Protein AF-A0A3D2H2E5-F1 (afdb_monomer_lite)

Foldseek 3Di:
DFDEDDDQDLVLQQAFQVVNPPHRGAAFEEEFFDDPVVLVSVVVLVVLLVPQHFEAWEDDDFDDPVLLVVLCVQLNPDDDLALVSQLVSCVRLQVLADSVLSSLLSVLLSVVLVVVVVVVDDPVVSVSLVSRLSSCCRPGNSSQRNQQPPSRHREYEYEYQADDLSNLSNVLSSRSRRYYYYYYHLNDDVRVCVNVVPCPRHYHHDDDGHGHDPPDIVVVSVVVVVVVVVVVCDPPDDPDPDDDDDDDDDDDDDD

Secondary structure (DSSP, 8-state):
-PPEE--SSGGGGGS-GGGSTTS--EEEEEE-EE-HHHHHHHHHHHHHHHHHSEEEES--PPPPHHHHHHHHHHH-S----SHHHHHHHHHHH-TTS-HHHHHHHHHHHHHHHHHHHHTT--HHHHHHHHHHHHHHHHHHHGGGGGGTT-SS--EEEEE-SS--HHHHHHHHHHHHTT-EEEEE-TT-THHHHTT-TT--S-EE---S-EEPPTT--HHHHHHHHHHHHHHT-PPPPPPPPPP--PPPPPPPP--

pLDDT: mean 89.99, std 13.26, range [44.25, 98.56]

Radius of gyration: 26.05 Å; chains: 1; bounding box: 47×64×105 Å

Structure (mmCIF, N/CA/C/O backbone):
data_AF-A0A3D2H2E5-F1
#
_entry.id   AF-A0A3D2H2E5-F1
#
loop_
_atom_site.group_PDB
_atom_site.id
_atom_site.type_symbol
_atom_site.label_atom_id
_atom_site.label_alt_id
_atom_site.label_comp_id
_atom_site.label_asym_id
_atom_site.label_entity_id
_atom_site.label_seq_id
_atom_site.pdbx_PDB_ins_code
_atom_site.Cartn_x
_atom_site.Cartn_y
_atom_site.Cartn_z
_atom_site.occupancy
_atom_site.B_iso_or_equiv
_atom_site.auth_seq_id
_atom_site.auth_comp_id
_atom_site.auth_asym_id
_atom_site.auth_atom_id
_atom_site.pdbx_PDB_model_num
ATOM 1 N N . MET A 1 1 ? -5.460 -8.601 -11.854 1.00 78.75 1 MET A N 1
ATOM 2 C CA . MET A 1 1 ? -5.304 -7.519 -10.854 1.00 78.75 1 MET A CA 1
ATOM 3 C C . MET A 1 1 ? -6.611 -7.365 -10.088 1.00 78.75 1 MET A C 1
ATOM 5 O O . MET A 1 1 ? -7.662 -7.568 -10.684 1.00 78.75 1 MET A O 1
ATOM 9 N N . ALA A 1 2 ? -6.552 -7.067 -8.792 1.00 82.00 2 ALA A N 1
ATOM 10 C CA . ALA A 1 2 ? -7.723 -6.872 -7.942 1.00 82.00 2 ALA A CA 1
ATOM 11 C C . ALA A 1 2 ? -8.378 -5.506 -8.194 1.00 82.00 2 ALA A C 1
ATOM 13 O O . ALA A 1 2 ? -7.686 -4.512 -8.421 1.00 82.00 2 ALA A O 1
ATOM 14 N N . ASN A 1 3 ? -9.710 -5.460 -8.126 1.00 89.19 3 ASN A N 1
ATOM 15 C CA . ASN A 1 3 ? -10.454 -4.208 -8.180 1.00 89.19 3 ASN A CA 1
ATOM 16 C C . ASN A 1 3 ? -10.448 -3.525 -6.805 1.00 89.19 3 ASN A C 1
ATOM 18 O O . ASN A 1 3 ? -10.620 -4.191 -5.782 1.00 89.19 3 ASN A O 1
ATOM 22 N N . ARG A 1 4 ? -10.301 -2.198 -6.778 1.00 92.62 4 ARG A N 1
ATOM 23 C CA . ARG A 1 4 ? -10.499 -1.414 -5.555 1.00 92.62 4 ARG A CA 1
ATOM 24 C C . ARG A 1 4 ? -11.990 -1.181 -5.347 1.00 92.62 4 ARG A C 1
ATOM 26 O O . ARG A 1 4 ? -12.690 -0.778 -6.272 1.00 92.62 4 ARG A O 1
ATOM 33 N N . ILE A 1 5 ? -12.448 -1.373 -4.119 1.00 94.25 5 ILE A N 1
ATOM 34 C CA . ILE A 1 5 ? -13.813 -1.058 -3.695 1.00 94.25 5 ILE A CA 1
ATOM 35 C C . ILE A 1 5 ? -13.792 -0.053 -2.542 1.00 94.25 5 ILE A C 1
ATOM 37 O O . ILE A 1 5 ? -12.767 0.134 -1.881 1.00 94.25 5 ILE A O 1
ATOM 41 N N . ASN A 1 6 ? -14.927 0.604 -2.318 1.00 93.88 6 ASN A N 1
ATOM 42 C CA . ASN A 1 6 ? -15.084 1.563 -1.233 1.00 93.88 6 ASN A CA 1
ATOM 43 C C . ASN A 1 6 ? -15.666 0.881 0.006 1.00 93.88 6 ASN A C 1
ATOM 45 O O . ASN A 1 6 ? -16.594 0.080 -0.101 1.00 93.88 6 ASN A O 1
ATOM 49 N N . ALA A 1 7 ? -15.135 1.226 1.174 1.00 93.94 7 ALA A N 1
ATOM 50 C CA . ALA A 1 7 ? -15.697 0.849 2.460 1.00 93.94 7 ALA A CA 1
ATOM 51 C C . ALA A 1 7 ? -16.822 1.818 2.843 1.00 93.94 7 ALA A C 1
ATOM 53 O O . ALA A 1 7 ? -16.708 3.031 2.640 1.00 93.94 7 ALA A O 1
ATOM 54 N N . SER A 1 8 ? -17.894 1.285 3.421 1.00 92.06 8 SER A N 1
ATOM 55 C CA . SER A 1 8 ? -18.986 2.079 3.993 1.00 92.06 8 SER A CA 1
ATOM 56 C C . SER A 1 8 ? -18.724 2.402 5.463 1.00 92.06 8 SER A C 1
ATOM 58 O O . SER A 1 8 ? -19.141 3.447 5.952 1.00 92.06 8 SER A O 1
ATOM 60 N N . ASN A 1 9 ? -18.038 1.508 6.176 1.00 93.62 9 ASN A N 1
ATOM 61 C CA . ASN A 1 9 ? -17.718 1.651 7.595 1.00 93.62 9 ASN A CA 1
ATOM 62 C C . ASN A 1 9 ? -16.407 0.918 7.956 1.00 93.62 9 ASN A C 1
ATOM 64 O O . ASN A 1 9 ? -15.817 0.214 7.138 1.00 93.62 9 ASN A O 1
ATOM 68 N N . LEU A 1 10 ? -15.944 1.071 9.202 1.00 95.56 10 LEU A N 1
ATOM 69 C CA . LEU A 1 10 ? -14.693 0.464 9.677 1.00 95.56 10 LEU A CA 1
ATOM 70 C C . LEU A 1 10 ? -14.724 -1.070 9.671 1.00 95.56 10 LEU A C 1
ATOM 72 O O . LEU A 1 10 ? -13.710 -1.710 9.397 1.00 95.56 10 LEU A O 1
ATOM 76 N N . SER A 1 11 ? -15.873 -1.678 9.973 1.00 93.69 11 SER A N 1
ATOM 77 C CA . SER A 1 11 ? -15.980 -3.136 10.070 1.00 93.69 11 SER A CA 1
ATOM 78 C C . SER A 1 11 ? -15.788 -3.833 8.720 1.00 93.69 11 SER A C 1
ATOM 80 O O . SER A 1 11 ? -15.231 -4.933 8.687 1.00 93.69 11 SER A O 1
ATOM 82 N N . ASP A 1 12 ? -16.115 -3.151 7.615 1.00 94.12 12 ASP A N 1
ATOM 83 C CA . ASP A 1 12 ? -15.908 -3.645 6.250 1.00 94.12 12 ASP A CA 1
ATOM 84 C C . ASP A 1 12 ? -14.436 -4.000 5.989 1.00 94.12 12 ASP A C 1
ATOM 86 O O . ASP A 1 12 ? -14.137 -5.014 5.358 1.00 94.12 12 ASP A O 1
ATOM 90 N N . LEU A 1 13 ? -13.502 -3.217 6.544 1.00 95.31 13 LEU A N 1
ATOM 91 C CA . LEU A 1 13 ? -12.050 -3.370 6.363 1.00 95.31 13 LEU A CA 1
ATOM 92 C C . LEU A 1 13 ? -11.483 -4.659 6.987 1.00 95.31 13 LEU A C 1
ATOM 94 O O . LEU A 1 13 ? -10.328 -5.031 6.755 1.00 95.31 13 LEU A O 1
ATOM 98 N N . LEU A 1 14 ? -12.279 -5.355 7.801 1.00 95.12 14 LEU A N 1
ATOM 99 C CA . LEU A 1 14 ? -11.916 -6.633 8.414 1.00 95.12 14 LEU A CA 1
ATOM 100 C C . LEU A 1 14 ? -12.565 -7.831 7.712 1.00 95.12 14 LEU A C 1
ATOM 102 O O . LEU A 1 14 ? -12.185 -8.966 8.003 1.00 95.12 14 LEU A O 1
ATOM 106 N N . LEU A 1 15 ? -13.487 -7.607 6.773 1.00 94.25 15 LEU A N 1
ATOM 107 C CA . LEU A 1 15 ? -14.192 -8.681 6.079 1.00 94.25 15 LEU A CA 1
ATOM 108 C C . LEU A 1 15 ? -13.269 -9.426 5.100 1.00 94.25 15 LEU A C 1
ATOM 110 O O . LEU A 1 15 ? -12.497 -8.786 4.383 1.00 94.25 15 LEU A O 1
ATOM 114 N N . PRO A 1 16 ? -13.359 -10.761 4.996 1.00 93.44 16 PRO A N 1
ATOM 115 C CA . PRO A 1 16 ? -12.801 -11.512 3.870 1.00 93.44 16 PRO A CA 1
ATOM 116 C C . PRO A 1 16 ? -13.425 -11.077 2.535 1.00 93.44 16 PRO A C 1
ATOM 118 O O . PRO A 1 16 ? -14.570 -10.629 2.514 1.00 93.44 16 PRO A O 1
ATOM 121 N N . MET A 1 17 ? -12.709 -11.237 1.420 1.00 91.44 17 MET A N 1
ATOM 122 C CA . MET A 1 17 ? -13.128 -10.835 0.072 1.00 91.44 17 MET A CA 1
ATOM 123 C C . MET A 1 17 ? -14.514 -11.358 -0.301 1.00 91.44 17 MET A C 1
ATOM 125 O O . MET A 1 17 ? -15.339 -10.582 -0.778 1.00 91.44 17 MET A O 1
ATOM 129 N N . ARG A 1 18 ? -14.817 -12.630 -0.020 1.00 90.12 18 ARG A N 1
ATOM 130 C CA . ARG A 1 18 ? -16.132 -13.235 -0.303 1.00 90.12 18 ARG A CA 1
ATOM 131 C C . ARG A 1 18 ? -17.310 -12.618 0.457 1.00 90.12 18 ARG A C 1
ATOM 133 O O . ARG A 1 18 ? -18.452 -12.891 0.114 1.00 90.12 18 ARG A O 1
ATOM 140 N N . GLN A 1 19 ? -17.048 -11.843 1.511 1.00 91.56 19 GLN A N 1
ATOM 141 C CA . GLN A 1 19 ? -18.078 -11.178 2.319 1.00 91.56 19 GLN A CA 1
ATOM 142 C C . GLN A 1 19 ? -18.256 -9.698 1.937 1.00 91.56 19 GLN A C 1
ATOM 144 O O . GLN A 1 19 ? -19.108 -9.017 2.503 1.00 91.56 19 GLN A O 1
ATOM 149 N N . ARG A 1 20 ? -17.476 -9.182 0.977 1.00 91.12 20 ARG A N 1
ATOM 150 C CA . ARG A 1 20 ? -17.505 -7.776 0.544 1.00 91.12 20 ARG A CA 1
ATOM 151 C C . ARG A 1 20 ? -18.555 -7.552 -0.548 1.00 91.12 20 ARG A C 1
ATOM 153 O O . ARG A 1 20 ? -18.220 -7.268 -1.692 1.00 91.12 20 ARG A O 1
ATOM 160 N N . GLY A 1 21 ? -19.834 -7.681 -0.193 1.00 74.62 21 GLY A N 1
ATOM 161 C CA . GLY A 1 21 ? -20.964 -7.349 -1.074 1.00 74.62 21 GLY A CA 1
ATOM 162 C C . GLY A 1 21 ? -20.901 -7.980 -2.478 1.00 74.62 21 GLY A C 1
ATOM 163 O O . GLY A 1 21 ? -20.446 -9.108 -2.646 1.00 74.62 21 GLY A O 1
ATOM 164 N N . ASN A 1 22 ? -21.377 -7.246 -3.493 1.00 63.53 22 ASN A N 1
ATOM 165 C CA . ASN A 1 22 ? -21.595 -7.767 -4.853 1.00 63.53 22 ASN A CA 1
ATOM 166 C C . ASN A 1 22 ? -20.324 -7.919 -5.715 1.00 63.53 22 ASN A C 1
ATOM 168 O O . ASN A 1 22 ? -20.424 -8.448 -6.820 1.00 63.53 22 ASN A O 1
ATOM 172 N N . ALA A 1 23 ? -19.149 -7.455 -5.268 1.00 69.12 23 ALA A N 1
ATOM 173 C CA . ALA A 1 23 ? -17.917 -7.572 -6.050 1.00 69.12 23 ALA A CA 1
ATOM 174 C C . ALA A 1 23 ? -16.686 -7.805 -5.156 1.00 69.12 23 ALA A C 1
ATOM 176 O O . ALA A 1 23 ? -16.368 -6.945 -4.330 1.00 69.12 23 ALA A O 1
ATOM 177 N N . PRO A 1 24 ? -15.941 -8.912 -5.343 1.00 79.56 24 PRO A N 1
ATOM 178 C CA . PRO A 1 24 ? -14.693 -9.128 -4.626 1.00 79.56 24 PRO A CA 1
ATOM 179 C C . PRO A 1 24 ? -13.680 -8.042 -5.006 1.00 79.56 24 PRO A C 1
ATOM 181 O O . PRO A 1 24 ? -13.443 -7.760 -6.183 1.00 79.56 24 PRO A O 1
ATOM 184 N N . GLY A 1 25 ? -13.073 -7.427 -3.996 1.00 91.06 25 GLY A N 1
ATOM 185 C CA . GLY A 1 25 ? -12.128 -6.337 -4.182 1.00 91.06 25 GLY A CA 1
ATOM 186 C C . GLY A 1 25 ? -11.327 -6.036 -2.926 1.00 91.06 25 GLY A C 1
ATOM 187 O O . GLY A 1 25 ? -11.578 -6.596 -1.857 1.00 91.06 25 GLY A O 1
ATOM 188 N N . VAL A 1 26 ? -10.351 -5.149 -3.070 1.00 94.19 26 VAL A N 1
ATOM 189 C CA . VAL A 1 26 ? -9.466 -4.684 -1.996 1.00 94.19 26 VAL A CA 1
ATOM 190 C C . VAL A 1 26 ? -9.879 -3.313 -1.486 1.00 94.19 26 VAL A C 1
ATOM 192 O O . VAL A 1 26 ? -10.406 -2.487 -2.238 1.00 94.19 26 VAL A O 1
ATOM 195 N N . TYR A 1 27 ? -9.569 -3.052 -0.222 1.00 97.00 27 TYR A N 1
ATOM 196 C CA . TYR A 1 27 ? -9.694 -1.730 0.369 1.00 97.00 27 TYR A CA 1
ATOM 197 C C . TYR A 1 27 ? -8.345 -1.021 0.362 1.00 97.00 27 TYR A C 1
ATOM 199 O O . TYR A 1 27 ? -7.358 -1.538 0.875 1.00 97.00 27 TYR A O 1
ATOM 207 N N . PHE A 1 28 ? -8.314 0.196 -0.173 1.00 97.94 28 PHE A N 1
ATOM 208 C CA . PHE A 1 28 ? -7.233 1.144 0.073 1.00 97.94 28 PHE A CA 1
ATOM 209 C C . PHE A 1 28 ? -7.869 2.389 0.677 1.00 97.94 28 PHE A C 1
ATOM 211 O O . PHE A 1 28 ? -8.491 3.186 -0.028 1.00 97.94 28 PHE A O 1
ATOM 218 N N . VAL A 1 29 ? -7.771 2.500 1.998 1.00 98.12 29 VAL A N 1
ATOM 219 C CA . VAL A 1 29 ? -8.499 3.479 2.799 1.00 98.12 29 VAL A CA 1
ATOM 220 C C . VAL A 1 29 ? -7.547 4.345 3.604 1.00 98.12 29 VAL A C 1
ATOM 222 O O . VAL A 1 29 ? -6.513 3.886 4.084 1.00 98.12 29 VAL A O 1
ATOM 225 N N . ARG A 1 30 ? -7.922 5.612 3.746 1.00 97.75 30 ARG A N 1
ATOM 226 C CA . ARG A 1 30 ? -7.229 6.629 4.526 1.00 97.75 30 ARG A CA 1
ATOM 227 C C . ARG A 1 30 ? -8.095 7.038 5.700 1.00 97.75 30 ARG A C 1
ATOM 229 O O . ARG A 1 30 ? -9.312 7.176 5.552 1.00 97.75 30 ARG A O 1
ATOM 236 N N . LEU A 1 31 ? -7.465 7.215 6.854 1.00 96.94 31 LEU A N 1
ATOM 237 C CA . LEU A 1 31 ? -8.121 7.620 8.086 1.00 96.94 31 LEU A CA 1
ATOM 238 C C . LEU A 1 31 ? -7.365 8.789 8.718 1.00 96.94 31 LEU A C 1
ATOM 240 O O . LEU A 1 31 ? -6.188 8.676 9.058 1.00 96.94 31 LEU A O 1
ATOM 244 N N . CYS A 1 32 ? -8.085 9.891 8.910 1.00 95.62 32 CYS A N 1
ATOM 245 C CA . CYS A 1 32 ? -7.566 11.148 9.464 1.00 95.62 32 CYS A CA 1
ATOM 246 C C . CYS A 1 32 ? -8.158 11.474 10.848 1.00 95.62 32 CYS A C 1
ATOM 248 O O . CYS A 1 32 ? -7.834 12.500 11.447 1.00 95.62 32 CYS A O 1
ATOM 250 N N . GLN A 1 33 ? -9.059 10.624 11.345 1.00 94.38 33 GLN A N 1
ATOM 251 C CA . GLN A 1 33 ? -9.853 10.849 12.549 1.00 94.38 33 GLN A CA 1
ATOM 252 C C . GLN A 1 33 ? -9.573 9.783 13.610 1.00 94.38 33 GLN A C 1
ATOM 254 O O . GLN A 1 33 ? -9.136 8.671 13.320 1.00 94.38 33 GLN A O 1
ATOM 259 N N . TRP A 1 34 ? -9.888 10.136 14.847 1.00 94.56 34 TRP A N 1
ATOM 260 C CA . TRP A 1 34 ? -9.741 9.355 16.054 1.00 94.56 34 TRP A CA 1
ATOM 261 C C . TRP A 1 34 ? -11.024 9.405 16.886 1.00 94.56 34 TRP A C 1
ATOM 263 O O . TRP A 1 34 ? -11.643 10.454 17.079 1.00 94.56 34 TRP A O 1
ATOM 273 N N . SER A 1 35 ? -11.399 8.249 17.417 1.00 95.25 35 SER A N 1
ATOM 274 C CA . SER A 1 35 ? -12.507 8.046 18.344 1.00 95.25 35 SER A CA 1
ATOM 275 C C . SER A 1 35 ? -12.255 6.749 19.130 1.00 95.25 35 SER A C 1
ATOM 277 O O . SER A 1 35 ? -11.403 5.948 18.729 1.00 95.25 35 SER A O 1
ATOM 279 N N . PRO A 1 36 ? -12.969 6.498 20.241 1.00 93.75 36 PRO A N 1
ATOM 280 C CA . PRO A 1 36 ? -12.895 5.210 20.933 1.00 93.75 36 PRO A CA 1
ATOM 281 C C . PRO A 1 36 ? -13.228 4.013 20.025 1.00 93.75 36 PRO A C 1
ATOM 283 O O . PRO A 1 36 ? -12.555 2.992 20.094 1.00 93.75 36 PRO A O 1
ATOM 286 N N . GLU A 1 37 ? -14.185 4.160 19.107 1.00 94.81 37 GLU A N 1
ATOM 287 C CA . GLU A 1 37 ? -14.515 3.117 18.127 1.00 94.81 37 GLU A CA 1
ATOM 288 C C . GLU A 1 37 ? -13.348 2.847 17.164 1.00 94.81 37 GLU A C 1
ATOM 290 O O . GLU A 1 37 ? -12.989 1.696 16.909 1.00 94.81 37 GLU A O 1
ATOM 295 N N . ILE A 1 38 ? -12.692 3.909 16.679 1.00 95.81 38 ILE A N 1
ATOM 296 C CA . ILE A 1 38 ? -11.495 3.797 15.836 1.00 95.81 38 ILE A CA 1
ATOM 297 C C . ILE A 1 38 ? -10.358 3.119 16.597 1.00 95.81 38 ILE A C 1
ATOM 299 O O . ILE A 1 38 ? -9.629 2.330 16.002 1.00 95.81 38 ILE A O 1
ATOM 303 N N . LYS A 1 39 ? -10.209 3.382 17.900 1.00 95.06 39 LYS A N 1
ATOM 304 C CA . LYS A 1 39 ? -9.207 2.724 18.748 1.00 95.06 39 LYS A CA 1
ATOM 305 C C . LYS A 1 39 ? -9.399 1.202 18.752 1.00 95.06 39 LYS A C 1
ATOM 307 O O . LYS A 1 39 ? -8.442 0.467 18.498 1.00 95.06 39 LYS A O 1
ATOM 312 N N . ASP A 1 40 ? -10.623 0.739 18.998 1.00 93.88 40 ASP A N 1
ATOM 313 C CA . ASP A 1 40 ? -10.950 -0.691 19.061 1.00 93.88 40 ASP A CA 1
ATOM 314 C C . ASP A 1 40 ? -10.814 -1.366 17.691 1.00 93.88 40 ASP A C 1
ATOM 316 O O . ASP A 1 40 ? -10.241 -2.455 17.566 1.00 93.88 40 ASP A O 1
ATOM 320 N N . PHE A 1 41 ? -11.282 -0.696 16.636 1.00 96.94 41 PHE A N 1
ATOM 321 C CA . PHE A 1 41 ? -11.075 -1.135 15.260 1.00 96.94 41 PHE A CA 1
ATOM 322 C C . PHE A 1 41 ? -9.583 -1.243 14.914 1.00 96.94 41 PHE A C 1
ATOM 324 O O . PHE A 1 41 ? -9.140 -2.274 14.403 1.00 96.94 41 PHE A O 1
ATOM 331 N N . LEU A 1 42 ? -8.799 -0.204 15.213 1.00 96.81 42 LEU A N 1
ATOM 332 C CA . LEU A 1 42 ? -7.382 -0.138 14.877 1.00 96.81 42 LEU A CA 1
ATOM 333 C C . LEU A 1 42 ? -6.599 -1.250 15.573 1.00 96.81 42 LEU A C 1
ATOM 335 O O . LEU A 1 42 ? -5.684 -1.809 14.974 1.00 96.81 42 LEU A O 1
ATOM 339 N N . TRP A 1 43 ? -6.984 -1.628 16.794 1.00 95.50 43 TRP A N 1
ATOM 340 C CA . TRP A 1 43 ? -6.399 -2.780 17.475 1.00 95.50 43 TRP A CA 1
ATOM 341 C C . TRP A 1 43 ? -6.630 -4.086 16.704 1.00 95.50 43 TRP A C 1
ATOM 343 O O . TRP A 1 43 ? -5.691 -4.845 16.461 1.00 95.50 43 TRP A O 1
ATOM 353 N N . ARG A 1 44 ? -7.864 -4.328 16.246 1.00 96.44 44 ARG A N 1
ATOM 354 C CA . ARG A 1 44 ? -8.203 -5.520 15.449 1.00 96.44 44 ARG A CA 1
ATOM 355 C C . ARG A 1 44 ? -7.485 -5.527 14.101 1.00 96.44 44 ARG A C 1
ATOM 357 O O . ARG A 1 44 ? -6.959 -6.562 13.693 1.00 96.44 44 ARG A O 1
ATOM 364 N N . TYR A 1 45 ? -7.437 -4.381 13.423 1.00 97.75 45 TYR A N 1
ATOM 365 C CA . TYR A 1 45 ? -6.740 -4.244 12.145 1.00 97.75 45 TYR A CA 1
ATOM 366 C C . TYR A 1 45 ? -5.227 -4.435 12.310 1.00 97.75 45 TYR A C 1
ATOM 368 O O . TYR A 1 45 ? -4.602 -5.130 11.510 1.00 97.75 45 TYR A O 1
ATOM 376 N N . HIS A 1 46 ? -4.647 -3.889 13.381 1.00 97.06 46 HIS A N 1
ATOM 377 C CA . HIS A 1 46 ? -3.249 -4.095 13.746 1.00 97.06 46 HIS A CA 1
ATOM 378 C C . HIS A 1 46 ? -2.929 -5.582 13.938 1.00 97.06 46 HIS A C 1
ATOM 380 O O . HIS A 1 46 ? -1.968 -6.073 13.350 1.00 97.06 46 HIS A O 1
ATOM 386 N N . GLU A 1 47 ? -3.731 -6.325 14.706 1.00 95.44 47 GLU A N 1
ATOM 387 C CA . GLU A 1 47 ? -3.495 -7.762 14.909 1.00 95.44 47 GLU A CA 1
ATOM 388 C C . GLU A 1 47 ? -3.634 -8.562 13.604 1.00 95.44 47 GLU A C 1
ATOM 390 O O . GLU A 1 47 ? -2.814 -9.440 13.320 1.00 95.44 47 GLU A O 1
ATOM 395 N N . ALA A 1 48 ? -4.597 -8.208 12.747 1.00 95.31 48 ALA A N 1
ATOM 396 C CA . ALA A 1 48 ? -4.738 -8.819 11.428 1.00 95.31 48 ALA A CA 1
ATOM 397 C C . ALA A 1 48 ? -3.524 -8.534 10.515 1.00 95.31 48 ALA A C 1
ATOM 399 O O . ALA A 1 48 ? -3.002 -9.449 9.869 1.00 95.31 48 ALA A O 1
ATOM 400 N N . ALA A 1 49 ? -3.022 -7.293 10.504 1.00 96.69 49 ALA A N 1
ATOM 401 C CA . ALA A 1 49 ? -1.802 -6.911 9.791 1.00 96.69 49 ALA A CA 1
ATOM 402 C C . ALA A 1 49 ? -0.552 -7.581 10.388 1.00 96.69 49 ALA A C 1
ATOM 404 O O . ALA A 1 49 ? 0.344 -7.994 9.662 1.00 96.69 49 ALA A O 1
ATOM 405 N N . ARG A 1 50 ? -0.485 -7.789 11.702 1.00 94.81 50 ARG A N 1
ATOM 406 C CA . ARG A 1 50 ? 0.629 -8.501 12.344 1.00 94.81 50 ARG A CA 1
ATOM 407 C C . ARG A 1 50 ? 0.691 -9.980 11.944 1.00 94.81 50 ARG A C 1
ATOM 409 O O . ARG A 1 50 ? 1.789 -10.532 11.795 1.00 94.81 50 ARG A O 1
ATOM 416 N N . ALA A 1 51 ? -0.467 -10.622 11.779 1.00 93.56 51 ALA A N 1
ATOM 417 C CA . ALA A 1 51 ? -0.571 -12.045 11.468 1.00 93.56 51 ALA A CA 1
ATOM 418 C C . ALA A 1 51 ? -0.091 -12.379 10.044 1.00 93.56 51 ALA A C 1
ATOM 420 O O . ALA A 1 51 ? 0.775 -13.241 9.876 1.00 93.56 51 ALA A O 1
ATOM 421 N N . LYS A 1 52 ? -0.616 -11.679 9.029 1.00 91.38 52 LYS A N 1
ATOM 422 C CA . LYS A 1 52 ? -0.378 -11.977 7.599 1.00 91.38 52 LYS A CA 1
ATOM 423 C C . LYS A 1 52 ? 0.034 -10.761 6.761 1.00 91.38 52 LYS A C 1
ATOM 425 O O . LYS A 1 52 ? 0.011 -10.807 5.539 1.00 91.38 52 LYS A O 1
ATOM 430 N N . GLY A 1 53 ? 0.356 -9.653 7.409 1.00 95.94 53 GLY A N 1
ATOM 431 C CA . GLY A 1 53 ? 0.527 -8.355 6.778 1.00 95.94 53 GLY A CA 1
ATOM 432 C C . GLY A 1 53 ? 1.848 -7.674 7.126 1.00 95.94 53 GLY A C 1
ATOM 433 O O . GLY A 1 53 ? 2.831 -8.314 7.515 1.00 95.94 53 GLY A O 1
ATOM 434 N N . VAL A 1 54 ? 1.848 -6.349 6.989 1.00 97.44 54 VAL A N 1
ATOM 435 C CA . VAL A 1 54 ? 2.974 -5.473 7.324 1.00 97.44 54 VAL A CA 1
ATOM 436 C C . VAL A 1 54 ? 2.451 -4.242 8.057 1.00 97.44 54 VAL A C 1
ATOM 438 O O . VAL A 1 54 ? 1.433 -3.663 7.685 1.00 97.44 54 VAL A O 1
ATOM 441 N N . ILE A 1 55 ? 3.164 -3.830 9.103 1.00 97.75 55 ILE A N 1
ATOM 442 C CA . ILE A 1 55 ? 2.902 -2.585 9.823 1.00 97.75 55 ILE A CA 1
ATOM 443 C C . ILE A 1 55 ? 4.093 -1.663 9.589 1.00 97.75 55 ILE A C 1
ATOM 445 O O . ILE A 1 55 ? 5.233 -2.062 9.833 1.00 97.75 55 ILE A O 1
ATOM 449 N N . ILE A 1 56 ? 3.828 -0.451 9.112 1.00 97.19 56 ILE A N 1
ATOM 450 C CA . ILE A 1 56 ? 4.840 0.572 8.861 1.00 97.19 56 ILE A CA 1
ATOM 451 C C . ILE A 1 56 ? 4.586 1.751 9.805 1.00 97.19 56 ILE A C 1
ATOM 453 O O . ILE A 1 56 ? 3.487 2.304 9.843 1.00 97.19 56 ILE A O 1
ATOM 457 N N . GLU A 1 57 ? 5.618 2.110 10.566 1.00 94.62 57 GLU A N 1
ATOM 458 C CA . GLU A 1 57 ? 5.645 3.260 11.473 1.00 94.62 57 GLU A CA 1
ATOM 459 C C . GLU A 1 57 ? 6.561 4.329 10.845 1.00 94.62 57 GLU A C 1
ATOM 461 O O . GLU A 1 57 ? 7.769 4.108 10.718 1.00 94.62 57 GLU A O 1
ATOM 466 N N . GLY A 1 58 ? 6.004 5.470 10.431 1.00 91.69 58 GLY A N 1
ATOM 467 C CA . GLY A 1 58 ? 6.745 6.544 9.764 1.00 91.69 58 GLY A CA 1
ATOM 468 C C . GLY A 1 58 ? 7.123 6.249 8.305 1.00 91.69 58 GLY A C 1
ATOM 469 O O . GLY A 1 58 ? 6.835 5.191 7.756 1.00 91.69 58 GLY A O 1
ATOM 470 N N . GLN A 1 59 ? 7.765 7.209 7.635 1.00 92.19 59 GLN A N 1
ATOM 471 C CA . GLN A 1 59 ? 8.122 7.083 6.214 1.00 92.19 59 GLN A CA 1
ATOM 472 C C . GLN A 1 59 ? 9.047 5.890 5.927 1.00 92.19 59 GLN A C 1
ATOM 474 O O . GLN A 1 59 ? 9.955 5.569 6.699 1.00 92.19 59 GLN A O 1
ATOM 479 N N . ILE A 1 60 ? 8.852 5.261 4.770 1.00 95.06 60 ILE A N 1
ATOM 480 C CA . ILE A 1 60 ? 9.737 4.225 4.257 1.00 95.06 60 ILE A CA 1
ATOM 481 C C . ILE A 1 60 ? 11.020 4.906 3.776 1.00 95.06 60 ILE A C 1
ATOM 483 O O . ILE A 1 60 ? 11.062 5.562 2.733 1.00 95.06 60 ILE A O 1
ATOM 487 N N . GLY A 1 61 ? 12.089 4.731 4.555 1.00 93.69 61 GLY A N 1
ATOM 488 C CA . GLY A 1 61 ? 13.410 5.255 4.222 1.00 93.69 61 GLY A CA 1
ATOM 489 C C . GLY A 1 61 ? 13.867 4.847 2.818 1.00 93.69 61 GLY A C 1
ATOM 490 O O . GLY A 1 61 ? 13.524 3.773 2.309 1.00 93.69 61 GLY A O 1
ATOM 491 N N . ASN A 1 62 ? 14.647 5.720 2.180 1.00 95.88 62 ASN A N 1
ATOM 492 C CA . ASN A 1 62 ? 15.322 5.371 0.935 1.00 95.88 62 ASN A CA 1
ATOM 493 C C . ASN A 1 62 ? 16.255 4.170 1.170 1.00 95.88 62 ASN A C 1
ATOM 495 O O . ASN A 1 62 ? 16.815 4.065 2.264 1.00 95.88 62 ASN A O 1
ATOM 499 N N . PRO A 1 63 ? 16.436 3.291 0.168 1.00 96.75 63 PRO A N 1
ATOM 500 C CA . PRO A 1 63 ? 17.405 2.218 0.282 1.00 96.75 63 PRO A CA 1
ATOM 501 C C . PRO A 1 63 ? 18.808 2.762 0.533 1.00 96.75 63 PRO A C 1
ATOM 503 O O . PRO A 1 63 ? 19.199 3.760 -0.077 1.00 96.75 63 PRO A O 1
ATOM 506 N N . ASP A 1 64 ? 19.547 2.112 1.427 1.00 97.31 64 ASP A N 1
ATOM 507 C CA . ASP A 1 64 ? 20.944 2.455 1.678 1.00 97.31 64 ASP A CA 1
ATOM 508 C C . ASP A 1 64 ? 21.880 1.853 0.612 1.00 97.31 64 ASP A C 1
ATOM 510 O O . ASP A 1 64 ? 21.483 1.041 -0.230 1.00 97.31 64 ASP A O 1
ATOM 514 N N . GLU A 1 65 ? 23.148 2.262 0.640 1.00 97.00 65 GLU A N 1
ATOM 515 C CA . GLU A 1 65 ? 24.162 1.805 -0.314 1.00 97.00 65 GLU A CA 1
ATOM 516 C C . GLU A 1 65 ? 24.354 0.281 -0.294 1.00 97.00 65 GLU A C 1
ATOM 518 O O . GLU A 1 65 ? 24.575 -0.326 -1.344 1.00 97.00 65 GLU A O 1
ATOM 523 N N . ARG A 1 66 ? 24.207 -0.364 0.871 1.00 97.69 66 ARG A N 1
ATOM 524 C CA . ARG A 1 66 ? 24.338 -1.823 0.994 1.00 97.69 66 ARG A CA 1
ATOM 525 C C . ARG A 1 66 ? 23.175 -2.528 0.306 1.00 97.69 66 ARG A C 1
ATOM 527 O O . ARG A 1 66 ? 23.394 -3.495 -0.416 1.00 97.69 66 ARG A O 1
ATOM 534 N N . GLN A 1 67 ? 21.956 -2.026 0.486 1.00 97.88 67 GLN A N 1
ATOM 535 C CA . GLN A 1 67 ? 20.757 -2.553 -0.166 1.00 97.88 67 GLN A CA 1
ATOM 536 C C . GLN A 1 67 ? 20.826 -2.411 -1.690 1.00 97.88 67 GLN A C 1
ATOM 538 O O . GLN A 1 67 ? 20.483 -3.347 -2.412 1.00 97.88 67 GLN A O 1
ATOM 543 N N . LEU A 1 68 ? 21.293 -1.263 -2.188 1.00 97.75 68 LEU A N 1
ATOM 544 C CA . LEU A 1 68 ? 21.452 -1.021 -3.626 1.00 97.75 68 LEU A CA 1
ATOM 545 C C . LEU A 1 68 ? 22.579 -1.862 -4.238 1.00 97.75 68 LEU A C 1
ATOM 547 O O . LEU A 1 68 ? 22.422 -2.386 -5.345 1.00 97.75 68 LEU A O 1
ATOM 551 N N . SER A 1 69 ? 23.688 -2.021 -3.514 1.00 97.62 69 SER A N 1
ATOM 552 C CA . SER A 1 69 ? 24.799 -2.881 -3.931 1.00 97.62 69 SER A CA 1
ATOM 553 C C . SER A 1 69 ? 24.347 -4.333 -4.034 1.00 97.62 69 SER A C 1
ATOM 555 O O . SER A 1 69 ? 24.548 -4.952 -5.073 1.00 97.62 69 SER A O 1
ATOM 557 N N . TYR A 1 70 ? 23.637 -4.841 -3.021 1.00 98.25 70 TYR A N 1
ATOM 558 C CA . TYR A 1 70 ? 23.111 -6.206 -3.033 1.00 98.25 70 TYR A CA 1
ATOM 559 C C . TYR A 1 70 ? 22.094 -6.435 -4.163 1.00 98.25 70 TYR A C 1
ATOM 561 O O . TYR A 1 70 ? 22.135 -7.458 -4.843 1.00 98.25 70 TYR A O 1
ATOM 569 N N . LEU A 1 71 ? 21.216 -5.462 -4.435 1.00 98.00 71 LEU A N 1
ATOM 570 C CA . LEU A 1 71 ? 20.300 -5.530 -5.578 1.00 98.00 71 LEU A CA 1
ATOM 571 C C . LEU A 1 71 ? 21.064 -5.630 -6.911 1.00 98.00 71 LEU A C 1
ATOM 573 O O . LEU A 1 71 ? 20.715 -6.444 -7.767 1.00 98.00 71 LEU A O 1
ATOM 577 N N . THR A 1 72 ? 22.114 -4.823 -7.075 1.00 96.94 72 THR A N 1
ATOM 578 C CA . THR A 1 72 ? 22.942 -4.794 -8.292 1.00 96.94 72 THR A CA 1
ATOM 579 C C . THR A 1 72 ? 23.767 -6.070 -8.452 1.00 96.94 72 THR A C 1
ATOM 581 O O . THR A 1 72 ? 23.906 -6.565 -9.565 1.00 96.94 72 THR A O 1
ATOM 584 N N . GLU A 1 73 ? 24.278 -6.636 -7.360 1.00 97.81 73 GLU A N 1
ATOM 585 C CA . GLU A 1 73 ? 24.984 -7.921 -7.360 1.00 97.81 73 GLU A CA 1
ATOM 586 C C . GLU A 1 73 ? 24.068 -9.057 -7.839 1.00 97.81 73 GLU A C 1
ATOM 588 O O . GLU A 1 73 ? 24.449 -9.856 -8.692 1.00 97.81 73 GLU A O 1
ATOM 593 N N . MET A 1 74 ? 22.826 -9.086 -7.348 1.00 97.56 74 MET A N 1
ATOM 594 C CA . MET A 1 74 ? 21.874 -10.154 -7.662 1.00 97.56 74 MET A CA 1
ATOM 595 C C . MET A 1 74 ? 21.249 -10.036 -9.059 1.00 97.56 74 MET A C 1
ATOM 597 O O . MET A 1 74 ? 20.953 -11.053 -9.694 1.00 97.56 74 MET A O 1
ATOM 601 N N . LEU A 1 75 ? 20.994 -8.813 -9.533 1.00 96.88 75 LEU A N 1
ATOM 602 C CA . LEU A 1 75 ? 20.238 -8.565 -10.769 1.00 96.88 75 LEU A CA 1
ATOM 603 C C . LEU A 1 75 ? 21.074 -7.993 -11.916 1.00 96.88 75 LEU A C 1
ATOM 605 O O . LEU A 1 75 ? 20.609 -7.971 -13.056 1.00 96.88 75 LEU A O 1
ATOM 609 N N . GLY A 1 76 ? 22.303 -7.566 -11.639 1.00 95.12 76 GLY A N 1
ATOM 610 C CA . GLY A 1 76 ? 23.135 -6.817 -12.568 1.00 95.12 76 GLY A CA 1
ATOM 611 C C . GLY A 1 76 ? 22.726 -5.346 -12.676 1.00 95.12 76 GLY A C 1
ATOM 612 O O . GLY A 1 76 ? 21.786 -4.866 -12.043 1.00 95.12 76 GLY A O 1
ATOM 613 N N . SER A 1 77 ? 23.456 -4.610 -13.513 1.00 92.56 77 SER A N 1
ATOM 614 C CA . SER A 1 77 ? 23.244 -3.177 -13.740 1.00 92.56 77 SER A CA 1
ATOM 615 C C . SER A 1 77 ? 22.315 -2.869 -14.915 1.00 92.56 77 SER A C 1
ATOM 617 O O . SER A 1 77 ? 22.038 -1.693 -15.157 1.00 92.56 77 SER A O 1
ATOM 619 N N . ALA A 1 78 ? 21.846 -3.870 -15.664 1.00 94.38 78 ALA A N 1
ATOM 620 C CA . ALA A 1 78 ? 20.919 -3.672 -16.776 1.00 94.38 78 ALA A CA 1
ATOM 621 C C . ALA A 1 78 ? 19.547 -3.190 -16.272 1.00 94.38 78 ALA A C 1
ATOM 623 O O . ALA A 1 78 ? 19.142 -3.487 -15.151 1.00 94.38 78 ALA A O 1
ATOM 624 N N . PHE A 1 79 ? 18.833 -2.422 -17.094 1.00 94.56 79 PHE A N 1
ATOM 625 C CA . PHE A 1 79 ? 17.463 -2.003 -16.802 1.00 94.56 79 PHE A CA 1
ATOM 626 C C . PHE A 1 79 ? 16.717 -1.752 -18.100 1.00 94.56 79 PHE A C 1
ATOM 628 O O . PHE A 1 79 ? 17.153 -0.928 -18.904 1.00 94.56 79 PHE A O 1
ATOM 635 N N . GLU A 1 80 ? 15.563 -2.392 -18.235 1.00 94.38 80 GLU A N 1
ATOM 636 C CA . GLU A 1 80 ? 14.606 -2.103 -19.289 1.00 94.38 80 GLU A CA 1
ATOM 637 C C . GLU A 1 80 ? 13.197 -2.000 -18.687 1.00 94.38 80 GLU A C 1
ATOM 639 O O . GLU A 1 80 ? 12.785 -2.883 -17.930 1.00 94.38 80 GLU A O 1
ATOM 644 N N . PRO A 1 81 ? 12.427 -0.945 -19.004 1.00 91.88 81 PRO A N 1
ATOM 645 C CA . PRO A 1 81 ? 11.092 -0.736 -18.453 1.00 91.88 81 PRO A CA 1
ATOM 646 C C . PRO A 1 81 ? 10.041 -1.570 -19.203 1.00 91.88 81 PRO A C 1
ATOM 648 O O . PRO A 1 81 ? 9.064 -1.025 -19.710 1.00 91.88 81 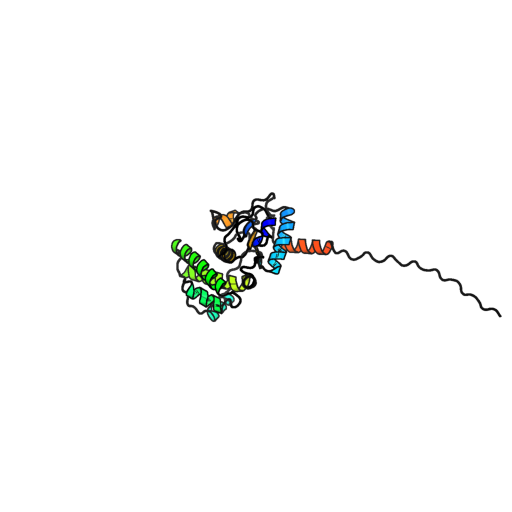PRO A O 1
ATOM 651 N N . ASN A 1 82 ? 10.245 -2.886 -19.305 1.00 95.56 82 ASN A N 1
ATOM 652 C CA . ASN A 1 82 ? 9.297 -3.803 -19.938 1.00 95.56 82 ASN A CA 1
ATOM 653 C C . ASN A 1 82 ? 8.899 -4.964 -19.002 1.00 95.56 82 ASN A C 1
ATOM 655 O O . ASN A 1 82 ? 9.696 -5.366 -18.145 1.00 95.56 82 ASN A O 1
ATOM 659 N N . PRO A 1 83 ? 7.685 -5.532 -19.159 1.00 96.94 83 PRO A N 1
ATOM 660 C CA . PRO A 1 83 ? 7.195 -6.548 -18.233 1.00 96.94 83 PRO A CA 1
ATOM 661 C C . PRO A 1 83 ? 8.050 -7.820 -18.192 1.00 96.94 83 PRO A C 1
ATOM 663 O O . PRO A 1 83 ? 8.184 -8.423 -17.127 1.00 96.94 83 PRO A O 1
ATOM 666 N N . ALA A 1 84 ? 8.657 -8.228 -19.312 1.00 97.81 84 ALA A N 1
ATOM 667 C CA . ALA A 1 84 ? 9.467 -9.444 -19.378 1.00 97.81 84 ALA A CA 1
ATOM 668 C C . ALA A 1 84 ? 10.752 -9.309 -18.546 1.00 97.81 84 ALA A C 1
ATOM 670 O O . ALA A 1 84 ? 11.042 -10.176 -17.718 1.00 97.81 84 ALA A O 1
ATOM 671 N N . PHE A 1 85 ? 11.460 -8.185 -18.697 1.00 97.94 85 PHE A N 1
ATOM 672 C CA . PHE A 1 85 ? 12.650 -7.854 -17.916 1.00 97.94 85 PHE A CA 1
ATOM 673 C C . PHE A 1 85 ? 12.346 -7.844 -16.411 1.00 97.94 85 PHE A C 1
ATOM 675 O O . PHE A 1 85 ? 13.006 -8.530 -15.629 1.00 97.94 85 PHE A O 1
ATOM 682 N N . ILE A 1 86 ? 11.298 -7.120 -16.000 1.00 98.06 86 ILE A N 1
ATOM 683 C CA . ILE A 1 86 ? 10.932 -6.994 -14.581 1.00 98.06 86 ILE A CA 1
ATOM 684 C C . ILE A 1 86 ? 10.463 -8.340 -14.011 1.00 98.06 86 ILE A C 1
ATOM 686 O O . ILE A 1 86 ? 10.833 -8.696 -12.893 1.00 98.06 86 ILE A O 1
ATOM 690 N N . THR A 1 87 ? 9.707 -9.134 -14.774 1.00 98.12 87 THR A N 1
ATOM 691 C CA . THR A 1 87 ? 9.286 -10.480 -14.349 1.00 98.12 87 THR A CA 1
ATOM 692 C C . THR A 1 87 ? 10.491 -11.386 -14.096 1.00 98.12 87 THR A C 1
ATOM 694 O O . THR A 1 87 ? 10.540 -12.069 -13.070 1.00 98.12 87 THR A O 1
ATOM 697 N N . GLN A 1 88 ? 11.485 -11.372 -14.989 1.00 97.69 88 GLN A N 1
ATOM 698 C CA . GLN A 1 88 ? 12.708 -12.160 -14.830 1.00 97.69 88 GLN A CA 1
ATOM 699 C C . GLN A 1 88 ? 13.537 -11.691 -13.625 1.00 97.69 88 GLN A C 1
ATOM 701 O O . GLN A 1 88 ? 14.053 -12.512 -12.864 1.00 97.69 88 GLN A O 1
ATOM 706 N N . ALA A 1 89 ? 13.631 -10.377 -13.412 1.00 98.06 89 ALA A N 1
ATOM 707 C CA . ALA A 1 89 ? 14.279 -9.804 -12.240 1.00 98.06 89 ALA A CA 1
ATOM 708 C C . ALA A 1 89 ? 13.591 -10.253 -10.938 1.00 98.06 89 ALA A C 1
ATOM 710 O O . ALA A 1 89 ? 14.250 -10.749 -10.023 1.00 98.06 89 ALA A O 1
ATOM 711 N N . LEU A 1 90 ? 12.258 -10.174 -10.876 1.00 97.50 90 LEU A N 1
ATOM 712 C CA . LEU A 1 90 ? 11.462 -10.634 -9.734 1.00 97.50 90 LEU A CA 1
ATOM 713 C C . LEU A 1 90 ? 11.569 -12.143 -9.499 1.00 97.50 90 LEU A C 1
ATOM 715 O O . LEU A 1 90 ? 11.461 -12.582 -8.357 1.00 97.50 90 LEU A O 1
ATOM 719 N N . GLN A 1 91 ? 11.798 -12.950 -10.537 1.00 96.81 91 GLN A N 1
ATOM 720 C CA . GLN A 1 91 ? 12.015 -14.389 -10.371 1.00 96.81 91 GLN A CA 1
ATOM 721 C C . GLN A 1 91 ? 13.252 -14.692 -9.524 1.00 96.81 91 GLN A C 1
ATOM 723 O O . GLN A 1 91 ? 13.202 -15.586 -8.680 1.00 96.81 91 GLN A O 1
ATOM 728 N N . LYS A 1 92 ? 14.331 -13.930 -9.723 1.00 96.81 92 LYS A N 1
ATOM 729 C CA . LYS A 1 92 ? 15.567 -14.045 -8.938 1.00 96.81 92 LYS A CA 1
ATOM 730 C C . LYS A 1 92 ? 15.447 -13.348 -7.583 1.00 96.81 92 LYS A C 1
ATOM 732 O O . LYS A 1 92 ? 15.860 -13.899 -6.571 1.00 96.81 92 LYS A O 1
ATOM 737 N N . TRP A 1 93 ? 14.872 -12.146 -7.571 1.00 97.62 93 TRP A N 1
ATOM 738 C CA . TRP A 1 93 ? 14.822 -11.272 -6.397 1.00 97.62 93 TRP A CA 1
ATOM 739 C C . TRP A 1 93 ? 13.762 -11.674 -5.366 1.00 97.62 93 TRP A C 1
ATOM 741 O O . TRP A 1 93 ? 13.984 -11.569 -4.166 1.00 97.62 93 TRP A O 1
ATOM 751 N N . MET A 1 94 ? 12.606 -12.157 -5.830 1.00 95.75 94 MET A N 1
ATOM 752 C CA . MET A 1 94 ? 11.439 -12.500 -5.011 1.00 95.75 94 MET A CA 1
ATOM 753 C C . MET A 1 94 ? 11.036 -13.970 -5.241 1.00 95.75 94 MET A C 1
ATOM 755 O O . MET A 1 94 ? 9.976 -14.258 -5.815 1.00 95.75 94 MET A O 1
ATOM 759 N N . PRO A 1 95 ? 11.846 -14.949 -4.796 1.00 91.06 95 PRO A N 1
ATOM 760 C CA . PRO A 1 95 ? 11.608 -16.368 -5.071 1.00 91.06 95 PRO A CA 1
ATOM 761 C C . PRO A 1 95 ? 10.283 -16.887 -4.485 1.00 91.06 95 PRO A C 1
ATOM 763 O O . PRO A 1 95 ? 9.668 -17.775 -5.069 1.00 91.06 95 PRO A O 1
ATOM 766 N N . ARG A 1 96 ? 9.801 -16.291 -3.384 1.00 89.25 96 ARG A N 1
ATOM 767 C CA . ARG A 1 96 ? 8.527 -16.641 -2.722 1.00 89.25 96 ARG A CA 1
ATOM 768 C C . ARG A 1 96 ? 7.280 -16.063 -3.399 1.00 89.25 96 ARG A C 1
ATOM 770 O O . ARG A 1 96 ? 6.165 -16.435 -3.049 1.00 89.25 96 ARG A O 1
ATOM 777 N N . MET A 1 97 ? 7.450 -15.140 -4.341 1.00 92.06 97 MET A N 1
ATOM 778 C CA . MET A 1 97 ? 6.353 -14.558 -5.110 1.00 92.06 97 MET A CA 1
ATOM 779 C C . MET A 1 97 ? 5.941 -15.518 -6.230 1.00 92.06 97 MET A C 1
ATOM 781 O O . MET A 1 97 ? 6.791 -15.973 -6.992 1.00 92.06 97 MET A O 1
ATOM 785 N N . SER A 1 98 ? 4.649 -15.833 -6.351 1.00 92.12 98 SER A N 1
ATOM 786 C CA . SER A 1 98 ? 4.161 -16.718 -7.418 1.00 92.12 98 SER A CA 1
ATOM 787 C C . SER A 1 98 ? 4.416 -16.121 -8.806 1.00 92.12 98 SER A C 1
ATOM 789 O O . SER A 1 98 ? 4.473 -14.900 -8.969 1.00 92.12 98 SER A O 1
ATOM 791 N N . GLN A 1 99 ? 4.522 -16.970 -9.832 1.00 94.25 99 GLN A N 1
ATOM 792 C CA . GLN A 1 99 ? 4.755 -16.497 -11.199 1.00 94.25 99 GLN A CA 1
ATOM 793 C C . GLN A 1 99 ? 3.660 -15.533 -11.681 1.00 94.25 99 GLN A C 1
ATOM 795 O O . GLN A 1 99 ? 3.972 -14.495 -12.259 1.00 94.25 99 GLN A O 1
ATOM 800 N N . ALA A 1 100 ? 2.390 -15.829 -11.385 1.00 92.50 100 ALA A N 1
ATOM 801 C CA . ALA A 1 100 ? 1.267 -14.957 -11.730 1.00 92.50 100 ALA A CA 1
ATOM 802 C C . ALA A 1 100 ? 1.371 -13.576 -11.054 1.00 92.50 100 ALA A C 1
ATOM 804 O O . ALA A 1 100 ? 1.112 -12.547 -11.684 1.00 92.50 100 ALA A O 1
ATOM 805 N N . ASN A 1 101 ? 1.816 -13.540 -9.794 1.00 92.94 101 ASN A N 1
ATOM 806 C CA . ASN A 1 101 ? 2.018 -12.291 -9.067 1.00 92.94 101 ASN A CA 1
ATOM 807 C C . ASN A 1 101 ? 3.217 -11.507 -9.615 1.00 92.94 101 ASN A C 1
ATOM 809 O O . ASN A 1 101 ? 3.127 -10.286 -9.715 1.00 92.94 101 ASN A O 1
ATOM 813 N N . ARG A 1 102 ? 4.311 -12.171 -10.021 1.00 95.88 102 ARG A N 1
ATOM 814 C CA . ARG A 1 102 ? 5.463 -11.506 -10.665 1.00 95.88 102 ARG A CA 1
ATOM 815 C C . ARG A 1 102 ? 5.065 -10.799 -11.954 1.00 95.88 102 ARG A C 1
ATOM 817 O O . ARG A 1 102 ? 5.395 -9.629 -12.113 1.00 95.88 102 ARG A O 1
ATOM 824 N N . VAL A 1 103 ? 4.316 -11.485 -12.820 1.00 95.69 103 VAL A N 1
ATOM 825 C CA . VAL A 1 103 ? 3.786 -10.901 -14.063 1.00 95.69 103 VAL A CA 1
ATOM 826 C C . VAL A 1 103 ? 2.875 -9.714 -13.747 1.00 95.69 103 VAL A C 1
ATOM 828 O O . VAL A 1 103 ? 3.102 -8.620 -14.255 1.00 95.69 103 VAL A O 1
ATOM 831 N N . SER A 1 104 ? 1.919 -9.885 -12.827 1.00 93.75 104 SER A N 1
ATOM 832 C CA . SER A 1 104 ? 0.986 -8.810 -12.452 1.00 93.75 104 SER A CA 1
ATOM 833 C C . SER A 1 104 ? 1.698 -7.579 -11.874 1.00 93.75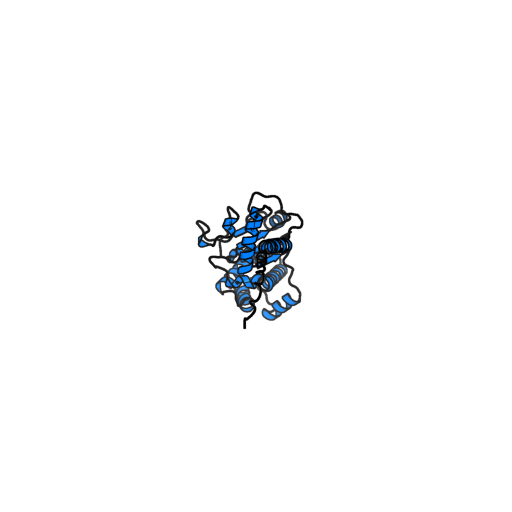 104 SER A C 1
ATOM 835 O O . SER A 1 104 ? 1.330 -6.448 -12.187 1.00 93.75 104 SER A O 1
ATOM 837 N N . PHE A 1 105 ? 2.726 -7.775 -11.038 1.00 95.75 105 PHE A N 1
ATOM 838 C CA . PHE A 1 105 ? 3.535 -6.672 -10.514 1.00 95.75 105 PHE A CA 1
ATOM 839 C C . PHE A 1 105 ? 4.307 -5.986 -11.636 1.00 95.75 105 PHE A C 1
ATOM 841 O O . PHE A 1 105 ? 4.305 -4.761 -11.701 1.00 95.75 105 PHE A O 1
ATOM 848 N N . ALA A 1 106 ? 4.951 -6.752 -12.520 1.00 97.25 106 ALA A N 1
ATOM 849 C CA . ALA A 1 106 ? 5.720 -6.213 -13.634 1.00 97.25 106 ALA A CA 1
ATOM 850 C C . ALA A 1 106 ? 4.853 -5.350 -14.566 1.00 97.25 106 ALA A C 1
ATOM 852 O O . ALA A 1 106 ? 5.240 -4.233 -14.901 1.00 97.25 106 ALA A O 1
ATOM 853 N N . GLU A 1 107 ? 3.654 -5.816 -14.918 1.00 96.19 107 GLU A N 1
ATOM 854 C CA . GLU A 1 107 ? 2.685 -5.065 -15.726 1.00 96.19 107 GLU A CA 1
ATOM 855 C C . GLU A 1 107 ? 2.222 -3.776 -15.035 1.00 96.19 107 GLU A C 1
ATOM 857 O O . GLU A 1 107 ? 2.229 -2.698 -15.640 1.00 96.19 107 GLU A O 1
ATOM 862 N N . ALA A 1 108 ? 1.855 -3.861 -13.751 1.00 94.88 108 ALA A N 1
ATOM 863 C CA . ALA A 1 108 ? 1.442 -2.698 -12.972 1.00 94.88 108 ALA A CA 1
ATOM 864 C C . ALA A 1 108 ? 2.586 -1.679 -12.852 1.00 94.88 108 ALA A C 1
ATOM 866 O O . ALA A 1 108 ? 2.377 -0.478 -13.025 1.00 94.88 108 ALA A O 1
ATOM 867 N N . MET A 1 109 ? 3.809 -2.157 -12.623 1.00 96.12 109 MET A N 1
ATOM 868 C CA . MET A 1 109 ? 5.001 -1.330 -12.521 1.00 96.12 109 MET A CA 1
ATOM 869 C C . MET A 1 109 ? 5.321 -0.632 -13.846 1.00 96.12 109 MET A C 1
ATOM 871 O O . MET A 1 109 ? 5.510 0.582 -13.843 1.00 96.12 109 MET A O 1
ATOM 875 N N . CYS A 1 110 ? 5.310 -1.350 -14.973 1.00 96.44 110 CYS A N 1
ATOM 876 C CA . CYS A 1 110 ? 5.488 -0.764 -16.305 1.00 96.44 110 CYS A CA 1
ATOM 877 C C . CYS A 1 110 ? 4.426 0.294 -16.609 1.00 96.44 110 CYS A C 1
ATOM 879 O O . CYS A 1 110 ? 4.776 1.395 -17.021 1.00 96.44 110 CYS A O 1
ATOM 881 N N . THR A 1 111 ? 3.157 0.024 -16.290 1.00 94.81 111 THR A N 1
ATOM 882 C CA . THR A 1 111 ? 2.075 1.011 -16.442 1.00 94.81 111 THR A CA 1
ATOM 883 C C . THR A 1 111 ? 2.386 2.303 -15.673 1.00 94.81 111 THR A C 1
ATOM 885 O O . THR A 1 111 ? 2.202 3.404 -16.195 1.00 94.81 111 THR A O 1
ATOM 888 N N . GLN A 1 112 ? 2.910 2.192 -14.444 1.00 93.88 112 GLN A N 1
ATOM 889 C CA . GLN A 1 112 ? 3.332 3.362 -13.664 1.00 93.88 112 GLN A CA 1
ATOM 890 C C . GLN A 1 112 ? 4.561 4.060 -14.258 1.00 93.88 112 GLN A C 1
ATOM 892 O O . GLN A 1 112 ? 4.622 5.289 -14.266 1.00 93.88 112 GLN A O 1
ATOM 897 N N . MET A 1 113 ? 5.532 3.316 -14.788 1.00 95.50 113 MET A N 1
ATOM 898 C CA . MET A 1 113 ? 6.682 3.906 -15.478 1.00 95.50 113 MET A CA 1
ATOM 899 C C . MET A 1 113 ? 6.254 4.680 -16.731 1.00 95.50 113 MET A C 1
ATOM 901 O O . MET A 1 113 ? 6.740 5.788 -16.945 1.00 95.50 113 MET A O 1
ATOM 905 N N . ASP A 1 114 ? 5.303 4.164 -17.507 1.00 95.81 114 ASP A N 1
ATOM 906 C CA . ASP A 1 114 ? 4.771 4.837 -18.696 1.00 95.81 114 ASP A CA 1
ATOM 907 C C . ASP A 1 114 ? 3.983 6.105 -18.341 1.00 95.81 114 ASP A C 1
ATOM 909 O O . ASP A 1 114 ? 4.080 7.124 -19.030 1.00 95.81 114 ASP A O 1
ATOM 913 N N . GLU A 1 115 ? 3.226 6.092 -17.238 1.00 93.62 115 GLU A N 1
ATOM 914 C CA . GLU A 1 115 ? 2.627 7.308 -16.671 1.00 93.62 115 GLU A CA 1
ATOM 915 C C . GLU A 1 115 ? 3.700 8.350 -16.307 1.00 93.62 115 GLU A C 1
ATOM 917 O O . GLU A 1 115 ? 3.539 9.536 -16.604 1.00 93.62 115 GLU A O 1
ATOM 922 N N . LEU A 1 116 ? 4.812 7.931 -15.694 1.00 94.12 116 LEU A N 1
ATOM 923 C CA . LEU A 1 116 ? 5.918 8.822 -15.333 1.00 94.12 116 LEU A CA 1
ATOM 924 C C . LEU A 1 116 ? 6.640 9.381 -16.567 1.00 94.12 116 LEU A C 1
ATOM 926 O O . LEU A 1 116 ? 6.950 10.575 -16.586 1.00 94.12 116 LEU A O 1
ATOM 930 N N . LYS A 1 117 ? 6.848 8.568 -17.611 1.00 95.56 117 LYS A N 1
ATOM 931 C CA . LYS A 1 117 ? 7.389 9.020 -18.906 1.00 95.56 117 LYS A CA 1
ATOM 932 C C . LYS A 1 117 ? 6.501 10.082 -19.539 1.00 95.56 117 LYS A C 1
ATOM 934 O O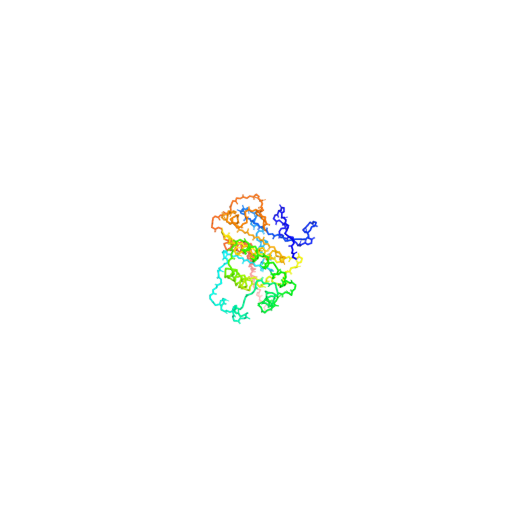 . LYS A 1 117 ? 6.994 11.140 -19.918 1.00 95.56 117 LYS A O 1
ATOM 939 N N . ARG A 1 118 ? 5.182 9.854 -19.577 1.00 96.19 118 ARG A N 1
ATOM 940 C CA . ARG A 1 118 ? 4.205 10.840 -20.081 1.00 96.19 118 ARG A CA 1
ATOM 941 C C . ARG A 1 118 ? 4.209 12.144 -19.282 1.00 96.19 118 ARG A C 1
ATOM 943 O O . ARG A 1 118 ? 3.944 13.199 -19.842 1.00 96.19 118 ARG A O 1
ATOM 950 N N . LYS A 1 119 ? 4.558 12.087 -17.993 1.00 93.75 119 LYS A N 1
ATOM 951 C CA . LYS A 1 119 ? 4.774 13.257 -17.122 1.00 93.75 119 LYS A CA 1
ATOM 952 C C . LYS A 1 119 ? 6.183 13.871 -17.249 1.00 93.75 119 LYS A C 1
ATOM 954 O O . LYS A 1 119 ? 6.554 14.703 -16.423 1.00 93.75 119 LYS A O 1
ATOM 959 N N . GLY A 1 120 ? 6.981 13.460 -18.237 1.00 96.19 120 GLY A N 1
ATOM 960 C CA . GLY A 1 120 ? 8.297 14.031 -18.540 1.00 96.19 120 GLY A CA 1
ATOM 961 C C . GLY A 1 120 ? 9.445 13.544 -17.651 1.00 96.19 120 GLY A C 1
ATOM 962 O O . GLY A 1 120 ? 10.483 14.200 -17.585 1.00 96.19 120 GLY A O 1
ATOM 963 N N . LYS A 1 121 ? 9.293 12.425 -16.927 1.00 96.44 121 LYS A N 1
ATOM 964 C CA . LYS A 1 121 ? 10.406 11.837 -16.160 1.00 96.44 121 LYS A CA 1
ATOM 965 C C . LYS A 1 121 ? 11.385 11.119 -17.092 1.00 96.44 121 LYS A C 1
ATOM 967 O O . LYS A 1 121 ? 10.971 10.408 -18.000 1.00 96.44 121 LYS A O 1
ATOM 972 N N . THR A 1 122 ? 12.681 11.292 -16.836 1.00 96.44 122 THR A N 1
ATOM 973 C CA . THR A 1 122 ? 13.757 10.657 -17.611 1.00 96.44 122 THR A CA 1
ATOM 974 C C . THR A 1 122 ? 13.924 9.182 -17.244 1.00 96.44 122 THR A C 1
ATOM 976 O O . THR A 1 122 ? 13.572 8.764 -16.137 1.00 96.44 122 THR A O 1
ATOM 979 N N . ASP A 1 123 ? 14.545 8.401 -18.131 1.00 95.00 123 ASP A N 1
ATOM 980 C CA . ASP A 1 123 ? 14.833 6.983 -17.876 1.00 95.00 123 ASP A CA 1
ATOM 981 C C . ASP A 1 123 ? 15.708 6.768 -16.631 1.00 95.00 123 ASP A C 1
ATOM 983 O O . ASP A 1 123 ? 15.516 5.795 -15.906 1.00 95.00 123 ASP A O 1
ATOM 987 N N . SER A 1 124 ? 16.612 7.704 -16.317 1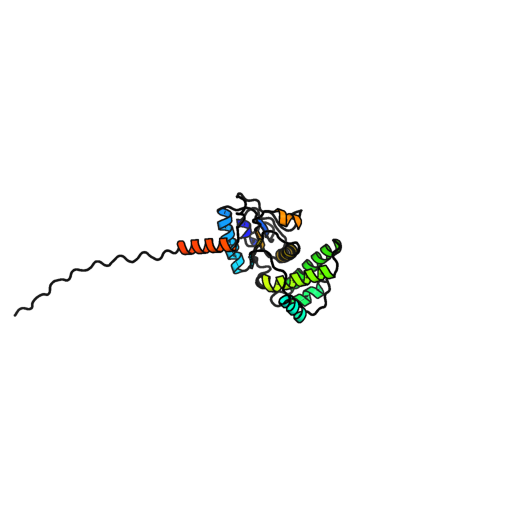.00 95.44 124 SER A N 1
ATOM 988 C CA . SER A 1 124 ? 17.413 7.672 -15.082 1.00 95.44 124 SER A CA 1
ATOM 989 C C . SER A 1 124 ? 16.541 7.787 -13.823 1.00 95.44 124 SER A C 1
ATOM 991 O O . SER A 1 124 ? 16.688 7.006 -12.881 1.00 95.44 124 SER A O 1
ATOM 993 N N . ILE A 1 125 ? 15.561 8.700 -13.818 1.00 95.25 125 ILE A N 1
ATOM 994 C CA . ILE A 1 125 ? 14.612 8.832 -12.701 1.00 95.25 125 ILE A CA 1
ATOM 995 C C . ILE A 1 125 ? 13.764 7.564 -12.570 1.00 95.25 125 ILE A C 1
ATOM 997 O O . ILE A 1 125 ? 13.557 7.071 -11.462 1.00 95.25 125 ILE A O 1
ATOM 1001 N N . ILE A 1 126 ? 13.297 7.016 -13.690 1.00 96.56 126 ILE A N 1
ATOM 1002 C CA . ILE A 1 126 ? 12.477 5.800 -13.713 1.00 96.56 126 ILE A CA 1
ATOM 1003 C C . ILE A 1 126 ? 13.271 4.591 -13.214 1.00 96.56 126 ILE A C 1
ATOM 1005 O O . ILE A 1 126 ? 12.761 3.829 -12.395 1.00 96.56 126 ILE A O 1
ATOM 1009 N N . ARG A 1 127 ? 14.536 4.453 -13.623 1.00 96.38 127 ARG A N 1
ATOM 1010 C CA . ARG A 1 127 ? 15.457 3.444 -13.089 1.00 96.38 127 ARG A CA 1
ATOM 1011 C C . ARG A 1 127 ? 15.619 3.586 -11.574 1.00 96.38 127 ARG A C 1
ATOM 1013 O O . ARG A 1 127 ? 15.540 2.591 -10.862 1.00 96.38 127 ARG A O 1
ATOM 1020 N N . ASN A 1 128 ? 15.791 4.801 -11.055 1.00 95.19 128 ASN A N 1
ATOM 1021 C CA . ASN A 1 128 ? 15.911 5.016 -9.608 1.00 95.19 128 ASN A CA 1
ATOM 1022 C C . ASN A 1 128 ? 14.631 4.626 -8.859 1.00 95.19 128 ASN A C 1
ATOM 1024 O O . ASN A 1 128 ? 14.697 4.030 -7.785 1.00 95.19 128 ASN A O 1
ATOM 1028 N N . ILE A 1 129 ? 13.463 4.919 -9.438 1.00 95.69 129 ILE A N 1
ATOM 1029 C CA . ILE A 1 129 ? 12.170 4.472 -8.908 1.00 95.69 129 ILE A CA 1
ATOM 1030 C C . ILE A 1 129 ? 12.108 2.946 -8.909 1.00 95.69 129 ILE A C 1
ATOM 1032 O O . ILE A 1 129 ? 11.750 2.368 -7.887 1.00 95.69 129 ILE A O 1
ATOM 1036 N N . TYR A 1 130 ? 12.517 2.295 -10.000 1.00 97.12 130 TYR A N 1
ATOM 1037 C CA . TYR A 1 130 ? 12.593 0.839 -10.088 1.00 97.12 130 TYR A CA 1
ATOM 1038 C C . TYR A 1 130 ? 13.434 0.232 -8.965 1.00 97.12 130 TYR A C 1
ATOM 1040 O O . TYR A 1 130 ? 12.922 -0.589 -8.205 1.00 97.12 130 TYR A O 1
ATOM 1048 N N . MET A 1 131 ? 14.673 0.700 -8.793 1.00 97.12 131 MET A N 1
ATOM 1049 C CA . MET A 1 131 ? 15.566 0.224 -7.731 1.00 97.12 131 MET A CA 1
ATOM 1050 C C . MET A 1 131 ? 14.922 0.400 -6.350 1.00 97.12 131 MET A C 1
ATOM 1052 O O . MET A 1 131 ? 14.929 -0.520 -5.532 1.00 97.12 131 MET A O 1
ATOM 1056 N N . LYS A 1 132 ? 14.282 1.555 -6.118 1.00 97.12 132 LYS A N 1
ATOM 1057 C CA . LYS A 1 132 ? 13.572 1.850 -4.870 1.00 97.12 132 LYS A CA 1
ATOM 1058 C C . LYS A 1 132 ? 12.451 0.849 -4.592 1.00 97.12 132 LYS A C 1
ATOM 1060 O O . LYS A 1 132 ? 12.381 0.312 -3.489 1.00 97.12 132 LYS A O 1
ATOM 1065 N N . MET A 1 133 ? 11.609 0.571 -5.588 1.00 97.25 133 MET A N 1
ATOM 1066 C CA . MET A 1 133 ? 10.509 -0.387 -5.452 1.00 97.25 133 MET A CA 1
ATOM 1067 C C . MET A 1 133 ? 11.018 -1.801 -5.201 1.00 97.25 133 MET A C 1
ATOM 1069 O O . MET A 1 133 ? 10.486 -2.475 -4.327 1.00 97.25 133 MET A O 1
ATOM 1073 N N . MET A 1 134 ? 12.059 -2.237 -5.917 1.00 97.69 134 MET A N 1
ATOM 1074 C CA . MET A 1 134 ? 12.641 -3.570 -5.741 1.00 97.69 134 MET A CA 1
ATOM 1075 C C . MET A 1 134 ? 13.200 -3.749 -4.326 1.00 97.69 134 MET A C 1
ATOM 1077 O O . MET A 1 134 ? 12.899 -4.745 -3.665 1.00 97.69 134 MET A O 1
ATOM 1081 N N . CYS A 1 135 ? 13.950 -2.767 -3.818 1.00 98.19 135 CYS A N 1
ATOM 1082 C CA . CYS A 1 135 ? 14.458 -2.802 -2.449 1.00 98.19 135 CYS A CA 1
ATOM 1083 C C . CYS A 1 135 ? 13.322 -2.798 -1.419 1.00 98.19 135 CYS A C 1
ATOM 1085 O O . CYS A 1 135 ? 13.329 -3.610 -0.499 1.00 98.19 135 CYS A O 1
ATOM 1087 N N . TRP A 1 136 ? 12.327 -1.920 -1.556 1.00 98.00 136 TRP A N 1
ATOM 1088 C CA . TRP A 1 136 ? 11.203 -1.889 -0.620 1.00 98.00 136 TRP A CA 1
ATOM 1089 C C . TRP A 1 136 ? 10.396 -3.185 -0.634 1.00 98.00 136 TRP A C 1
ATOM 1091 O O . TRP A 1 136 ? 10.065 -3.705 0.433 1.00 98.00 136 TRP A O 1
ATOM 1101 N N . LEU A 1 137 ? 10.132 -3.739 -1.818 1.00 96.56 137 LEU A N 1
ATOM 1102 C CA . LEU A 1 137 ? 9.419 -5.001 -1.969 1.00 96.56 137 LEU A CA 1
ATOM 1103 C C . LEU A 1 137 ? 10.120 -6.125 -1.194 1.00 96.56 137 LEU A C 1
ATOM 1105 O O . LEU A 1 137 ? 9.464 -6.832 -0.435 1.00 96.56 137 LEU A O 1
ATOM 1109 N N . TYR A 1 138 ? 11.444 -6.229 -1.308 1.00 97.12 138 TYR A N 1
ATOM 1110 C CA . TYR A 1 138 ? 12.238 -7.256 -0.630 1.00 97.12 138 TYR A CA 1
ATOM 1111 C C . TYR A 1 138 ? 12.423 -6.991 0.869 1.00 97.12 138 TYR A C 1
ATOM 1113 O O . TYR A 1 138 ? 12.109 -7.834 1.700 1.00 97.12 138 TYR A O 1
ATOM 1121 N N . TYR A 1 139 ? 12.877 -5.801 1.260 1.00 96.81 139 TYR A N 1
ATOM 1122 C CA . TYR A 1 139 ? 13.244 -5.537 2.655 1.00 96.81 139 TYR A CA 1
ATOM 1123 C C . TYR A 1 139 ? 12.063 -5.201 3.570 1.00 96.81 139 TYR A C 1
ATOM 1125 O O . TYR A 1 139 ? 12.215 -5.245 4.793 1.00 96.81 139 TYR A O 1
ATOM 1133 N N . LYS A 1 140 ? 10.908 -4.807 3.018 1.00 96.38 140 LYS A N 1
ATOM 1134 C CA . LYS A 1 140 ? 9.745 -4.367 3.811 1.00 96.38 140 LYS A CA 1
ATOM 1135 C C . LYS A 1 140 ? 8.494 -5.204 3.573 1.00 96.38 140 LYS A C 1
ATOM 1137 O O . LYS A 1 140 ? 7.721 -5.379 4.511 1.00 96.38 140 LYS A O 1
ATOM 1142 N N . PHE A 1 141 ? 8.296 -5.727 2.363 1.00 96.50 141 PHE A N 1
ATOM 1143 C CA . PHE A 1 141 ? 7.019 -6.325 1.959 1.00 96.50 141 PHE A CA 1
ATOM 1144 C C . PHE A 1 141 ? 7.091 -7.803 1.553 1.00 96.50 141 PHE A C 1
ATOM 1146 O O . PHE A 1 141 ? 6.055 -8.387 1.241 1.00 96.50 141 PHE A O 1
ATOM 1153 N N . GLU A 1 142 ? 8.258 -8.452 1.621 1.00 94.12 142 GLU A N 1
ATOM 1154 C CA . GLU A 1 142 ? 8.435 -9.855 1.209 1.00 94.12 142 GLU A CA 1
ATOM 1155 C C . GLU A 1 142 ? 7.475 -10.806 1.938 1.00 94.12 142 GLU A C 1
ATOM 1157 O O . GLU A 1 142 ? 6.926 -11.733 1.342 1.00 94.12 142 GLU A O 1
ATOM 1162 N N . ARG A 1 143 ? 7.184 -10.528 3.214 1.00 93.19 143 ARG A N 1
ATOM 1163 C CA . ARG A 1 143 ? 6.262 -11.330 4.027 1.00 93.19 143 ARG A CA 1
ATOM 1164 C C . ARG A 1 143 ? 4.813 -11.314 3.518 1.00 93.19 143 ARG A C 1
ATOM 1166 O O . ARG A 1 143 ? 4.064 -12.222 3.865 1.00 93.19 143 ARG A O 1
ATOM 1173 N N . LEU A 1 144 ? 4.415 -10.337 2.696 1.00 93.31 144 LEU A N 1
ATOM 1174 C CA . LEU A 1 144 ? 3.085 -10.311 2.073 1.00 93.31 144 LEU A CA 1
ATOM 1175 C C . LEU A 1 144 ? 2.948 -11.353 0.958 1.00 93.31 144 LEU A C 1
ATOM 1177 O O . LEU A 1 144 ? 1.853 -11.862 0.736 1.00 93.31 144 LEU A O 1
ATOM 1181 N N . MET A 1 145 ? 4.047 -11.666 0.257 1.00 91.12 145 MET A N 1
ATOM 1182 C CA . MET A 1 145 ? 4.027 -12.420 -1.003 1.00 91.12 145 MET A CA 1
ATOM 1183 C C . MET A 1 145 ? 3.279 -13.763 -0.936 1.00 91.12 145 MET A C 1
ATOM 1185 O O . MET A 1 145 ? 2.549 -14.049 -1.886 1.00 91.12 145 MET A O 1
ATOM 1189 N N . PRO A 1 146 ? 3.396 -14.572 0.142 1.00 89.50 146 PRO A N 1
ATOM 1190 C CA . PRO A 1 146 ? 2.698 -15.856 0.235 1.00 89.50 146 PRO A CA 1
ATOM 1191 C C . PRO A 1 146 ? 1.172 -15.754 0.354 1.00 89.50 146 PRO A C 1
ATOM 1193 O O . PRO A 1 146 ? 0.499 -16.753 0.137 1.00 89.50 146 PRO A O 1
ATOM 1196 N N . PHE A 1 147 ? 0.636 -14.589 0.728 1.00 91.19 147 PHE A N 1
ATOM 1197 C CA . PHE A 1 147 ? -0.789 -14.398 1.035 1.00 91.19 147 PHE A CA 1
ATOM 1198 C C . PHE A 1 147 ? -1.534 -13.595 -0.037 1.00 91.19 147 PHE A C 1
ATOM 1200 O O . PHE A 1 147 ? -2.736 -13.369 0.073 1.00 91.19 147 PHE A O 1
ATOM 1207 N N . LEU A 1 148 ? -0.831 -13.107 -1.059 1.00 89.19 148 LEU A N 1
ATOM 1208 C CA . LEU A 1 148 ? -1.442 -12.323 -2.129 1.00 89.19 148 LEU A CA 1
ATOM 1209 C C . LEU A 1 148 ? -2.485 -13.163 -2.878 1.00 89.19 148 LEU A C 1
ATOM 1211 O O . LEU A 1 148 ? -2.149 -14.196 -3.457 1.00 89.19 148 LEU A O 1
ATOM 1215 N N . GLY A 1 149 ? -3.730 -12.683 -2.895 1.00 79.88 149 GLY A N 1
ATOM 1216 C CA . GLY A 1 149 ? -4.869 -13.380 -3.497 1.00 79.88 149 GLY A CA 1
ATOM 1217 C C . GLY A 1 149 ? -5.663 -14.278 -2.539 1.00 79.88 149 GLY A C 1
ATOM 1218 O O . GLY A 1 149 ? -6.641 -14.879 -2.980 1.00 79.88 149 GLY A O 1
ATOM 1219 N N . ASP A 1 150 ? -5.294 -14.359 -1.253 1.00 89.62 150 ASP A N 1
ATOM 1220 C CA . ASP A 1 150 ? -6.099 -15.041 -0.229 1.00 89.62 150 ASP A CA 1
ATOM 1221 C C . ASP A 1 150 ? -7.493 -14.397 -0.093 1.00 89.62 150 ASP A C 1
ATOM 1223 O O . ASP A 1 150 ? -7.632 -13.173 -0.123 1.00 89.62 150 ASP A O 1
ATOM 1227 N N . ASP A 1 151 ? -8.518 -15.213 0.198 1.00 91.50 151 ASP A N 1
ATOM 1228 C CA . ASP A 1 151 ? -9.855 -14.709 0.570 1.00 91.50 151 ASP A CA 1
ATOM 1229 C C . ASP A 1 151 ? -9.790 -13.777 1.786 1.00 91.50 151 ASP A C 1
ATOM 1231 O O . ASP A 1 151 ? -10.525 -12.801 1.871 1.00 91.50 151 ASP A O 1
ATOM 1235 N N . ASN A 1 152 ? -8.889 -14.048 2.732 1.00 93.06 152 ASN A N 1
ATOM 1236 C CA . ASN A 1 152 ? -8.553 -13.089 3.775 1.00 93.06 152 ASN A CA 1
ATOM 1237 C C . ASN A 1 152 ? -7.253 -12.372 3.383 1.00 93.06 152 ASN A C 1
ATOM 1239 O O . ASN A 1 152 ? -6.178 -12.887 3.713 1.00 93.06 152 ASN A O 1
ATOM 1243 N N . PRO A 1 153 ? -7.335 -11.221 2.693 1.00 93.06 153 PRO A N 1
ATOM 1244 C CA . PRO A 1 153 ? -6.170 -10.597 2.097 1.00 93.06 153 PRO A CA 1
ATOM 1245 C C . PRO A 1 153 ? -5.167 -10.156 3.167 1.00 93.06 153 PRO A C 1
ATOM 1247 O O . PRO A 1 153 ? -5.546 -9.827 4.305 1.00 93.06 153 PRO A O 1
ATOM 1250 N N . PRO A 1 154 ? -3.870 -10.120 2.821 1.00 96.44 154 PRO A N 1
ATOM 1251 C CA . PRO A 1 154 ? -2.875 -9.525 3.685 1.00 96.44 154 PRO A CA 1
ATOM 1252 C C . PRO A 1 154 ? -3.168 -8.029 3.843 1.00 96.44 154 PRO A C 1
ATOM 1254 O O . PRO A 1 154 ? -3.705 -7.380 2.943 1.00 96.44 154 PRO A O 1
ATOM 1257 N N . ARG A 1 155 ? -2.828 -7.484 5.014 1.00 98.00 155 ARG A N 1
ATOM 1258 C CA . ARG A 1 155 ? -3.156 -6.105 5.395 1.00 98.00 155 ARG A CA 1
ATOM 1259 C C . ARG A 1 155 ? -1.899 -5.290 5.632 1.00 98.00 155 ARG A C 1
ATOM 1261 O O . ARG A 1 155 ? -1.016 -5.707 6.378 1.00 98.00 155 ARG A O 1
ATOM 1268 N N . ILE A 1 156 ? -1.846 -4.106 5.046 1.00 98.50 156 ILE A N 1
ATOM 1269 C CA . ILE A 1 156 ? -0.879 -3.075 5.396 1.00 98.50 156 ILE A CA 1
ATOM 1270 C C . ILE A 1 156 ? -1.570 -2.094 6.332 1.00 98.50 156 ILE A C 1
ATOM 1272 O O . ILE A 1 156 ? -2.632 -1.558 6.010 1.00 98.50 156 ILE A O 1
ATOM 1276 N N . LEU A 1 157 ? -0.959 -1.868 7.490 1.00 98.56 157 LEU A N 1
ATOM 1277 C CA . LEU A 1 157 ? -1.276 -0.747 8.364 1.00 98.56 157 LEU A CA 1
ATOM 1278 C C . LEU A 1 157 ? -0.104 0.222 8.310 1.00 98.56 157 LEU A C 1
ATOM 1280 O O . LEU A 1 157 ? 0.997 -0.118 8.741 1.00 98.56 157 LEU A O 1
ATOM 1284 N N . TYR A 1 158 ? -0.332 1.409 7.770 1.00 98.31 158 TYR A N 1
ATOM 1285 C CA . TYR A 1 158 ? 0.728 2.375 7.550 1.00 98.31 158 TYR A CA 1
ATOM 1286 C C . TYR A 1 158 ? 0.392 3.700 8.223 1.00 98.31 158 TYR A C 1
ATOM 1288 O O . TYR A 1 158 ? -0.535 4.384 7.813 1.00 98.31 158 TYR A O 1
ATOM 1296 N N . GLU A 1 159 ? 1.152 4.068 9.250 1.00 96.31 159 GLU A N 1
ATOM 1297 C CA . GLU A 1 159 ? 1.115 5.412 9.822 1.00 96.31 159 GLU A CA 1
ATOM 1298 C C . GLU A 1 159 ? 2.190 6.289 9.191 1.00 96.31 159 GLU A C 1
ATOM 1300 O O . GLU A 1 159 ? 3.381 5.979 9.266 1.00 96.31 159 GLU A O 1
ATOM 1305 N N . CYS A 1 160 ? 1.765 7.385 8.562 1.00 90.56 160 CYS A N 1
ATOM 1306 C CA . CYS A 1 160 ? 2.677 8.382 8.026 1.00 90.56 160 CYS A CA 1
ATOM 1307 C C . CYS A 1 160 ? 2.106 9.793 8.159 1.00 90.56 160 CYS A C 1
ATOM 1309 O O . CYS A 1 160 ? 0.915 10.029 7.980 1.00 90.56 160 CYS A O 1
ATOM 1311 N N . ASN A 1 161 ? 2.985 10.759 8.420 1.00 86.62 161 ASN A N 1
ATOM 1312 C CA . ASN A 1 161 ? 2.601 12.171 8.429 1.00 86.62 161 ASN A CA 1
ATOM 1313 C C . ASN A 1 161 ? 2.465 12.748 7.014 1.00 86.62 161 ASN A C 1
ATOM 1315 O O . ASN A 1 161 ? 1.714 13.694 6.801 1.00 86.62 161 ASN A O 1
ATOM 1319 N N . ALA A 1 162 ? 3.237 12.217 6.063 1.00 91.62 162 ALA A N 1
ATOM 1320 C CA . ALA A 1 162 ? 3.206 12.638 4.672 1.00 91.62 162 ALA A CA 1
ATOM 1321 C C . ALA A 1 162 ? 3.665 11.495 3.765 1.00 91.62 162 ALA A C 1
ATOM 1323 O O . ALA A 1 162 ? 4.857 11.183 3.720 1.00 91.62 162 ALA A O 1
ATOM 1324 N N . VAL A 1 163 ? 2.730 10.894 3.032 1.00 95.00 163 VAL A N 1
ATOM 1325 C CA . VAL A 1 163 ? 3.064 9.888 2.022 1.00 95.00 163 VAL A CA 1
ATOM 1326 C C . VAL A 1 163 ? 3.777 10.546 0.838 1.00 95.00 163 VAL A C 1
ATOM 1328 O O . VAL A 1 163 ? 3.374 11.598 0.334 1.00 95.00 163 VAL A O 1
ATOM 1331 N N . THR A 1 164 ? 4.868 9.940 0.387 1.00 95.12 164 THR A N 1
ATOM 1332 C CA . THR A 1 164 ? 5.610 10.372 -0.800 1.00 95.12 164 THR A CA 1
ATOM 1333 C C . THR A 1 164 ? 5.014 9.768 -2.071 1.00 95.12 164 THR A C 1
ATOM 1335 O O . THR A 1 164 ? 4.398 8.703 -2.046 1.00 95.12 164 THR A O 1
ATOM 1338 N N . ALA A 1 165 ? 5.266 10.400 -3.222 1.00 94.12 165 ALA A N 1
ATOM 1339 C CA . ALA A 1 165 ? 4.839 9.881 -4.525 1.00 94.12 165 ALA A CA 1
ATOM 1340 C C . ALA A 1 165 ? 5.274 8.422 -4.760 1.00 94.12 165 ALA A C 1
ATOM 1342 O O . ALA A 1 165 ? 4.514 7.615 -5.284 1.00 94.12 165 ALA A O 1
ATOM 1343 N N . HIS A 1 166 ? 6.504 8.074 -4.368 1.00 95.44 166 HIS A N 1
ATOM 1344 C CA . HIS A 1 166 ? 7.045 6.731 -4.576 1.00 95.44 166 HIS A CA 1
ATOM 1345 C C . HIS A 1 166 ? 6.379 5.707 -3.646 1.00 95.44 166 HIS A C 1
ATOM 1347 O O . HIS A 1 166 ? 6.007 4.632 -4.105 1.00 95.44 166 HIS A O 1
ATOM 1353 N N . GLU A 1 167 ? 6.196 6.028 -2.362 1.00 96.88 167 GLU A N 1
ATOM 1354 C CA . GLU A 1 167 ? 5.470 5.139 -1.440 1.00 96.88 167 GLU A CA 1
ATOM 1355 C C . GLU A 1 167 ? 4.061 4.875 -1.959 1.00 96.88 167 GLU A C 1
ATOM 1357 O O . GLU A 1 167 ? 3.623 3.729 -2.009 1.00 96.88 167 GLU A O 1
ATOM 1362 N N . LEU A 1 168 ? 3.381 5.921 -2.429 1.00 96.50 168 LEU A N 1
ATOM 1363 C CA . LEU A 1 168 ? 2.029 5.792 -2.935 1.00 96.50 168 LEU A CA 1
ATOM 1364 C C . LEU A 1 168 ? 1.950 4.928 -4.211 1.00 96.50 168 LEU A C 1
ATOM 1366 O O . LEU A 1 168 ? 1.032 4.118 -4.332 1.00 96.50 168 LEU A O 1
ATOM 1370 N N . ILE A 1 169 ? 2.934 5.019 -5.117 1.00 96.12 169 ILE A N 1
ATOM 1371 C CA . ILE A 1 169 ? 3.060 4.110 -6.272 1.00 96.12 169 ILE A CA 1
ATOM 1372 C C . ILE A 1 169 ? 3.177 2.650 -5.810 1.00 96.12 169 ILE A C 1
ATOM 1374 O O . ILE A 1 169 ? 2.465 1.788 -6.328 1.00 96.12 169 ILE A O 1
ATOM 1378 N N . LEU A 1 170 ? 4.038 2.360 -4.827 1.00 97.31 170 LEU A N 1
ATOM 1379 C CA . LEU A 1 170 ? 4.198 0.998 -4.310 1.00 97.31 170 LEU A CA 1
ATOM 1380 C C . LEU A 1 170 ? 2.906 0.480 -3.673 1.00 97.31 170 LEU A C 1
ATOM 1382 O O . LEU A 1 170 ? 2.483 -0.636 -3.968 1.00 97.31 170 LEU A O 1
ATOM 1386 N N . LEU A 1 171 ? 2.269 1.288 -2.821 1.00 97.38 171 LEU A N 1
ATOM 1387 C CA . LEU A 1 171 ? 1.016 0.928 -2.155 1.00 97.38 171 LEU A CA 1
ATOM 1388 C C . LEU A 1 171 ? -0.096 0.668 -3.177 1.00 97.38 171 LEU A C 1
ATOM 1390 O O . LEU A 1 171 ? -0.814 -0.320 -3.052 1.00 97.38 171 LEU A O 1
ATOM 1394 N N . ARG A 1 172 ? -0.194 1.484 -4.234 1.00 96.12 172 ARG A N 1
ATOM 1395 C CA . ARG A 1 172 ? -1.134 1.256 -5.341 1.00 96.12 172 ARG A CA 1
ATOM 1396 C C . ARG A 1 172 ? -0.901 -0.109 -5.993 1.00 96.12 172 ARG A C 1
ATOM 1398 O O . ARG A 1 172 ? -1.855 -0.864 -6.161 1.00 96.12 172 ARG A O 1
ATOM 1405 N N . ILE A 1 173 ? 0.349 -0.444 -6.322 1.00 95.75 173 ILE A N 1
ATOM 1406 C CA . ILE A 1 173 ? 0.687 -1.740 -6.930 1.00 95.75 173 ILE A CA 1
ATOM 1407 C C . ILE A 1 173 ? 0.326 -2.889 -5.977 1.00 95.75 173 ILE A C 1
ATOM 1409 O O . ILE A 1 173 ? -0.363 -3.818 -6.386 1.00 95.75 173 ILE A O 1
ATOM 1413 N N . LEU A 1 174 ? 0.709 -2.813 -4.698 1.00 96.19 174 LEU A N 1
ATOM 1414 C CA . LEU A 1 174 ? 0.389 -3.850 -3.706 1.00 96.19 174 LEU A CA 1
ATOM 1415 C C . LEU A 1 174 ? -1.124 -4.013 -3.497 1.00 96.19 174 LEU A C 1
ATOM 1417 O O . LEU A 1 174 ? -1.603 -5.139 -3.343 1.00 96.19 174 LEU A O 1
ATOM 1421 N N . SER A 1 175 ? -1.887 -2.920 -3.556 1.00 95.62 175 SER A N 1
ATOM 1422 C CA . SER A 1 175 ? -3.349 -2.965 -3.528 1.00 95.62 175 SER A CA 1
ATOM 1423 C C . SER A 1 175 ? -3.903 -3.731 -4.733 1.00 95.62 175 SER A C 1
ATOM 1425 O O . SER A 1 175 ? -4.638 -4.704 -4.567 1.00 95.62 175 SER A O 1
ATOM 1427 N N . MET A 1 176 ? -3.444 -3.409 -5.946 1.00 92.38 176 MET A N 1
ATOM 1428 C CA . MET A 1 176 ? -3.820 -4.115 -7.183 1.00 92.38 176 MET A CA 1
ATOM 1429 C C . MET A 1 176 ? -3.439 -5.606 -7.180 1.00 92.38 176 MET A C 1
ATOM 1431 O O . MET A 1 176 ? -3.973 -6.385 -7.974 1.00 92.38 176 MET A O 1
ATOM 1435 N N . MET A 1 177 ? -2.540 -6.022 -6.288 1.00 90.94 177 MET A N 1
ATOM 1436 C CA . MET A 1 177 ? -2.146 -7.415 -6.078 1.00 90.94 177 MET A CA 1
ATOM 1437 C C . MET A 1 177 ? -2.974 -8.161 -5.024 1.00 90.94 177 MET A C 1
ATOM 1439 O O . MET A 1 177 ? -2.657 -9.305 -4.707 1.00 90.94 177 MET A O 1
ATOM 1443 N N . GLY A 1 178 ? -4.028 -7.551 -4.482 1.00 92.50 178 GLY A N 1
ATOM 1444 C CA . GLY A 1 178 ? -4.887 -8.210 -3.498 1.00 92.50 178 GLY A CA 1
ATOM 1445 C C . GLY A 1 178 ? -4.535 -7.889 -2.045 1.00 92.50 178 GLY A C 1
ATOM 1446 O O . GLY A 1 178 ? -4.882 -8.672 -1.169 1.00 92.50 178 GLY A O 1
ATOM 1447 N N . THR A 1 179 ? -3.843 -6.778 -1.777 1.00 95.62 179 THR A N 1
ATOM 1448 C CA . THR A 1 179 ? -3.532 -6.333 -0.408 1.00 95.62 179 THR A CA 1
ATOM 1449 C C . THR A 1 179 ? -4.504 -5.240 0.027 1.00 95.62 179 THR A C 1
ATOM 1451 O O . THR A 1 179 ? -4.692 -4.255 -0.688 1.00 95.62 179 THR A O 1
ATOM 1454 N N . ASP A 1 180 ? -5.065 -5.365 1.225 1.00 97.69 180 ASP A N 1
ATOM 1455 C CA . ASP A 1 180 ? -5.771 -4.250 1.854 1.00 97.69 180 ASP A CA 1
ATOM 1456 C C . ASP A 1 180 ? -4.792 -3.284 2.514 1.00 97.69 180 ASP A C 1
ATOM 1458 O O . ASP A 1 180 ? -3.799 -3.691 3.119 1.00 97.69 180 ASP A O 1
ATOM 1462 N N . ILE A 1 181 ? -5.087 -1.992 2.444 1.00 98.38 181 ILE A N 1
ATOM 1463 C CA . ILE A 1 181 ? -4.222 -0.934 2.951 1.00 98.38 181 ILE A CA 1
ATOM 1464 C C . ILE A 1 181 ? -5.057 0.046 3.763 1.00 98.38 181 ILE A C 1
ATOM 1466 O O . ILE A 1 181 ? -6.009 0.637 3.255 1.00 98.38 181 ILE A O 1
ATOM 1470 N N . LEU A 1 182 ? -4.648 0.248 5.014 1.00 98.56 182 LEU A N 1
ATOM 1471 C CA . LEU A 1 182 ? -5.117 1.329 5.865 1.00 98.56 182 LEU A CA 1
ATOM 1472 C C . LEU A 1 182 ? -3.965 2.307 6.086 1.00 98.56 182 LEU A C 1
ATOM 1474 O O . LEU A 1 182 ? -2.978 1.976 6.748 1.00 98.56 182 LEU A O 1
ATOM 1478 N N . LEU A 1 183 ? -4.108 3.501 5.523 1.00 98.00 183 LEU A N 1
ATOM 1479 C CA . LEU A 1 183 ? -3.207 4.626 5.716 1.00 98.00 183 LEU A CA 1
ATOM 1480 C C . LEU A 1 183 ? -3.752 5.508 6.843 1.00 98.00 183 LEU A C 1
ATOM 1482 O O . LEU A 1 183 ? -4.836 6.075 6.726 1.00 98.00 183 LEU A O 1
ATOM 1486 N N . LEU A 1 184 ? -3.013 5.618 7.939 1.00 97.25 184 LEU A N 1
ATOM 1487 C CA . LEU A 1 184 ? -3.285 6.595 8.984 1.00 97.25 184 LEU A CA 1
ATOM 1488 C C . LEU A 1 184 ? -2.522 7.873 8.652 1.00 97.25 184 LEU A C 1
ATOM 1490 O O . LEU A 1 184 ? -1.299 7.829 8.488 1.00 97.25 184 LEU A O 1
ATOM 1494 N N . GLU A 1 185 ? -3.236 8.994 8.604 1.00 94.38 185 GLU A N 1
ATOM 1495 C CA . GLU A 1 185 ? -2.675 10.318 8.324 1.00 94.38 185 GLU A CA 1
ATOM 1496 C C . GLU A 1 185 ? -2.907 11.250 9.528 1.00 94.38 185 GLU A C 1
ATOM 1498 O O . GLU A 1 185 ? -3.847 12.050 9.531 1.00 94.38 185 GLU A O 1
ATOM 1503 N N . PRO A 1 186 ? -2.073 11.178 10.588 1.00 93.56 186 PRO A N 1
ATOM 1504 C CA . PRO A 1 186 ? -2.308 11.944 11.812 1.00 93.56 186 PRO A CA 1
ATOM 1505 C C . PRO A 1 186 ? -2.275 13.468 11.629 1.00 93.56 186 PRO A C 1
ATOM 1507 O O . PRO A 1 186 ? -2.851 14.195 12.434 1.00 93.56 186 PRO A O 1
ATOM 1510 N N . GLN A 1 187 ? -1.614 13.956 10.573 1.00 92.88 187 GLN A N 1
ATOM 1511 C CA . GLN A 1 187 ? -1.554 15.382 10.211 1.00 92.88 187 GLN A CA 1
ATOM 1512 C C . GLN A 1 187 ? -2.638 15.795 9.198 1.00 92.88 187 GLN A C 1
ATOM 1514 O O . GLN A 1 187 ? -2.631 16.929 8.716 1.00 92.88 187 GLN A O 1
ATOM 1519 N N . GLY A 1 188 ? -3.569 14.892 8.880 1.00 93.88 188 GLY A N 1
ATOM 1520 C CA . GLY A 1 188 ? -4.656 15.111 7.935 1.00 93.88 188 GLY A CA 1
ATOM 1521 C C . GLY A 1 188 ? -4.305 14.821 6.472 1.00 93.88 188 GLY A C 1
ATOM 1522 O O . GLY A 1 188 ? -3.189 14.454 6.117 1.00 93.88 188 GLY A O 1
ATOM 1523 N N . ASP A 1 189 ? -5.303 15.043 5.618 1.00 94.94 189 ASP A N 1
ATOM 1524 C CA . ASP A 1 189 ? -5.401 14.525 4.244 1.00 94.94 189 ASP A CA 1
ATOM 1525 C C . ASP A 1 189 ? -4.511 15.222 3.201 1.00 94.94 189 ASP A C 1
ATOM 1527 O O . ASP A 1 189 ? -4.323 14.759 2.074 1.00 94.94 189 ASP A O 1
ATOM 1531 N N . ALA A 1 190 ? -4.003 16.407 3.541 1.00 95.62 190 ALA A N 1
ATOM 1532 C CA . ALA A 1 190 ? -3.412 17.323 2.570 1.00 95.62 190 ALA A CA 1
ATOM 1533 C C . ALA A 1 190 ? -2.139 16.771 1.909 1.00 95.62 190 ALA A C 1
ATOM 1535 O O . ALA A 1 190 ? -1.835 17.129 0.770 1.00 95.62 190 ALA A O 1
ATOM 1536 N N . ALA A 1 191 ? -1.368 15.932 2.606 1.00 95.00 191 ALA A N 1
ATOM 1537 C CA . ALA A 1 191 ? -0.154 15.350 2.043 1.00 95.00 191 ALA A CA 1
ATOM 1538 C C . ALA A 1 191 ? -0.471 14.327 0.946 1.00 95.00 191 ALA A C 1
ATOM 1540 O O . ALA A 1 191 ? 0.162 14.367 -0.111 1.00 95.00 191 ALA A O 1
ATOM 1541 N N . TYR A 1 192 ? -1.477 13.476 1.159 1.00 96.62 192 TYR A N 1
ATOM 1542 C CA . TYR A 1 192 ? -1.949 12.539 0.148 1.00 96.62 192 TYR A CA 1
ATOM 1543 C C . TYR A 1 192 ? -2.532 13.254 -1.073 1.00 96.62 192 TYR A C 1
ATOM 1545 O O . TYR A 1 192 ? -2.160 12.928 -2.200 1.00 96.62 192 TYR A O 1
ATOM 1553 N N . LEU A 1 193 ? -3.378 14.274 -0.880 1.00 97.00 193 LEU A N 1
ATOM 1554 C CA . LEU A 1 193 ? -4.011 14.995 -1.996 1.00 97.00 193 LEU A CA 1
ATOM 1555 C C . LEU A 1 193 ? -3.002 15.713 -2.909 1.00 97.00 193 LEU A C 1
ATOM 1557 O O . LEU A 1 193 ? -3.291 15.953 -4.077 1.00 97.00 193 LEU A O 1
ATOM 1561 N N . LYS A 1 194 ? -1.788 16.012 -2.427 1.00 96.31 194 LYS A N 1
ATOM 1562 C CA . LYS A 1 194 ? -0.694 16.499 -3.290 1.00 96.31 194 LYS A CA 1
ATOM 1563 C C . LYS A 1 194 ? -0.193 15.436 -4.271 1.00 96.31 194 LYS A C 1
ATOM 1565 O O . LYS A 1 194 ? 0.329 15.792 -5.323 1.00 96.31 194 LYS A O 1
ATOM 1570 N N . GLN A 1 195 ? -0.304 14.157 -3.914 1.00 94.94 195 GLN A N 1
ATOM 1571 C CA . GLN A 1 195 ? 0.132 13.030 -4.742 1.00 94.94 195 GLN A CA 1
ATOM 1572 C C . GLN A 1 195 ? -1.001 12.504 -5.635 1.00 94.94 195 GLN A C 1
ATOM 1574 O O . GLN A 1 195 ? -0.755 12.148 -6.786 1.00 94.94 195 GLN A O 1
ATOM 1579 N N . ASP A 1 196 ? -2.234 12.486 -5.121 1.00 95.88 196 ASP A N 1
ATOM 1580 C CA . ASP A 1 196 ? -3.439 12.014 -5.810 1.00 95.88 196 ASP A CA 1
ATOM 1581 C C . ASP A 1 196 ? -4.639 12.921 -5.480 1.00 95.88 196 ASP A C 1
ATOM 1583 O O . ASP A 1 196 ? -5.479 12.621 -4.631 1.00 95.88 196 ASP A O 1
ATOM 1587 N N . ALA A 1 197 ? -4.705 14.066 -6.167 1.00 96.19 197 ALA A N 1
ATOM 1588 C CA . ALA A 1 197 ? -5.699 15.116 -5.923 1.00 96.19 197 ALA A CA 1
ATOM 1589 C C . ALA A 1 197 ? -7.150 14.661 -6.136 1.00 96.19 197 ALA A C 1
ATOM 1591 O O . ALA A 1 197 ? -8.062 15.200 -5.514 1.00 96.19 197 ALA A O 1
ATOM 1592 N N . ALA A 1 198 ? -7.368 13.668 -7.001 1.00 96.25 198 ALA A N 1
ATOM 1593 C CA . ALA A 1 198 ? -8.692 13.127 -7.286 1.00 96.25 198 ALA A CA 1
ATOM 1594 C C . ALA A 1 198 ? -9.103 12.001 -6.319 1.00 96.25 198 ALA A C 1
ATOM 1596 O O . ALA A 1 198 ? -10.214 11.491 -6.435 1.00 96.25 198 ALA A O 1
ATOM 1597 N N . SER A 1 199 ? -8.223 11.584 -5.393 1.00 96.31 199 SER A N 1
ATOM 1598 C CA . SER A 1 199 ? -8.412 10.370 -4.582 1.00 96.31 199 SER A CA 1
ATOM 1599 C C . SER A 1 199 ? -8.764 9.146 -5.444 1.00 96.31 199 SER A C 1
ATOM 1601 O O . SER A 1 199 ? -9.619 8.322 -5.106 1.00 96.31 199 SER A O 1
ATOM 1603 N N . ALA A 1 200 ? -8.114 9.032 -6.603 1.00 95.19 200 ALA A N 1
ATOM 1604 C CA . ALA A 1 200 ? -8.352 7.950 -7.544 1.00 95.19 200 ALA A CA 1
ATOM 1605 C C . ALA A 1 200 ? -7.846 6.600 -7.009 1.00 95.19 200 ALA A C 1
ATOM 1607 O O . ALA A 1 200 ? -8.378 5.552 -7.383 1.00 95.19 200 ALA A O 1
ATOM 1608 N N . TRP A 1 201 ? -6.821 6.604 -6.152 1.00 95.12 201 TRP A N 1
ATOM 1609 C CA . TRP A 1 201 ? -6.130 5.386 -5.718 1.00 95.12 201 TRP A CA 1
ATOM 1610 C C . TRP A 1 201 ? -6.568 4.883 -4.343 1.00 95.12 201 TRP A C 1
ATOM 1612 O O . TRP A 1 201 ? -6.424 3.695 -4.063 1.00 95.12 201 TRP A O 1
ATOM 1622 N N . SER A 1 202 ? -7.142 5.741 -3.503 1.00 97.25 202 SER A N 1
ATOM 1623 C CA . SER A 1 202 ? -7.627 5.374 -2.170 1.00 97.25 202 SER A CA 1
ATOM 1624 C C . SER A 1 202 ? -8.853 6.194 -1.773 1.00 97.25 202 SER A C 1
ATOM 1626 O O . SER A 1 202 ? -9.197 7.183 -2.416 1.00 97.25 202 SER A O 1
ATOM 1628 N N . GLN A 1 203 ? -9.573 5.739 -0.757 1.00 97.38 203 GLN A N 1
ATOM 1629 C CA . GLN A 1 203 ? -10.762 6.408 -0.242 1.00 97.38 203 GLN A CA 1
ATOM 1630 C C . GLN A 1 203 ? -10.437 7.041 1.109 1.00 97.38 203 GLN A C 1
ATOM 1632 O O . GLN A 1 203 ? -9.984 6.344 2.013 1.00 97.38 203 GLN A O 1
ATOM 1637 N N . LEU A 1 204 ? -10.733 8.329 1.280 1.00 97.19 204 LEU A N 1
ATOM 1638 C CA . LEU A 1 204 ? -10.843 8.902 2.619 1.00 97.19 204 LEU A CA 1
ATOM 1639 C C . LEU A 1 204 ? -12.134 8.388 3.261 1.00 97.19 204 LEU A C 1
ATOM 1641 O O . LEU A 1 204 ? -13.230 8.710 2.797 1.00 97.19 204 LEU A O 1
ATOM 1645 N N . LEU A 1 205 ? -12.013 7.564 4.299 1.00 96.69 205 LEU A N 1
ATOM 1646 C CA . LEU A 1 205 ? -13.178 7.061 5.015 1.00 96.69 205 LEU A CA 1
ATOM 1647 C C . LEU A 1 205 ? -13.624 8.105 6.039 1.00 96.69 205 LEU A C 1
ATOM 1649 O O . LEU A 1 205 ? -12.920 8.384 7.007 1.00 96.69 205 LEU A O 1
ATOM 1653 N N . SER A 1 206 ? -14.805 8.675 5.809 1.00 90.00 206 SER A N 1
ATOM 1654 C CA . SER A 1 206 ? -15.419 9.631 6.725 1.00 90.00 206 SER A CA 1
ATOM 1655 C C . SER A 1 206 ? -16.102 8.890 7.867 1.00 90.00 206 SER A C 1
ATOM 1657 O O . SER A 1 206 ? -17.104 8.210 7.655 1.00 90.00 206 SER A O 1
ATOM 1659 N N . VAL A 1 207 ? -15.591 9.057 9.082 1.00 89.81 207 VAL A N 1
ATOM 1660 C CA . VAL A 1 207 ? -16.184 8.521 10.313 1.00 89.81 207 VAL A CA 1
ATOM 1661 C C . VAL A 1 207 ? -16.354 9.636 11.339 1.00 89.81 207 VAL A C 1
ATOM 1663 O O . VAL A 1 207 ? -15.740 10.697 11.254 1.00 89.81 207 VAL A O 1
ATOM 1666 N N . GLN A 1 208 ? -17.223 9.440 12.324 1.00 90.94 208 GLN A N 1
ATOM 1667 C CA . GLN A 1 208 ? -17.341 10.420 13.395 1.00 90.94 208 GLN A CA 1
ATOM 1668 C C . GLN A 1 208 ? -16.117 10.329 14.316 1.00 90.94 208 GLN A C 1
ATOM 1670 O O . GLN A 1 208 ? -15.775 9.263 14.829 1.00 90.94 208 GLN A O 1
ATOM 1675 N N . GLY A 1 209 ? -15.457 11.461 14.548 1.00 92.56 209 GLY A N 1
ATOM 1676 C CA . GLY A 1 209 ? -14.285 11.520 15.410 1.00 92.56 209 GLY A CA 1
ATOM 1677 C C . GLY A 1 209 ? -13.636 12.894 15.425 1.00 92.56 209 GLY A C 1
ATOM 1678 O O . GLY A 1 209 ? -14.006 13.792 14.669 1.00 92.56 209 GLY A O 1
ATOM 1679 N N . MET A 1 210 ? -12.652 13.045 16.301 1.00 94.94 210 MET A N 1
ATOM 1680 C CA . MET A 1 210 ? -11.768 14.208 16.322 1.00 94.94 21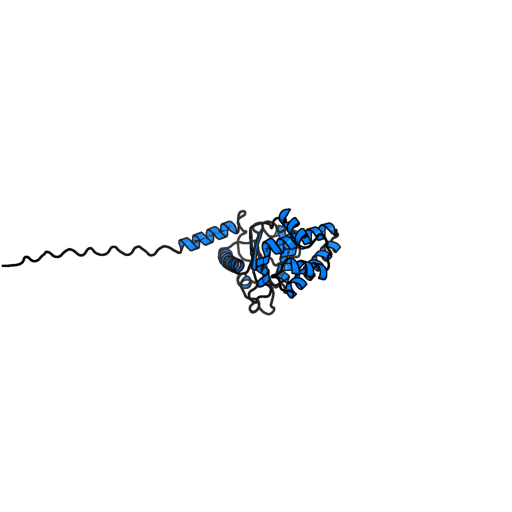0 MET A CA 1
ATOM 1681 C C . MET A 1 210 ? -10.529 13.929 15.471 1.00 94.94 210 MET A C 1
ATOM 1683 O O . MET A 1 210 ? -10.223 12.768 15.231 1.00 94.94 210 MET A O 1
ATOM 1687 N N . PRO A 1 211 ? -9.777 14.938 15.015 1.00 94.44 211 PRO A N 1
ATOM 1688 C CA . PRO A 1 211 ? -8.461 14.696 14.434 1.00 94.44 211 PRO A CA 1
ATOM 1689 C C . PRO A 1 211 ? -7.569 13.878 15.378 1.00 94.44 211 PRO A C 1
ATOM 1691 O O . PRO A 1 211 ? -7.698 13.971 16.604 1.00 94.44 211 PRO A O 1
ATOM 1694 N N . PHE A 1 212 ? -6.643 13.098 14.819 1.00 94.38 212 PHE A N 1
ATOM 1695 C CA . PHE A 1 212 ? -5.596 12.468 15.622 1.00 94.38 212 PHE A CA 1
ATOM 1696 C C . PHE A 1 212 ? -4.828 13.508 16.451 1.00 94.38 212 PHE A C 1
ATOM 1698 O O . PHE A 1 212 ? -4.658 14.665 16.056 1.00 94.38 212 PHE A O 1
ATOM 1705 N N . ALA A 1 213 ? -4.308 13.079 17.603 1.00 92.06 213 ALA A N 1
ATOM 1706 C CA . ALA A 1 213 ? -3.342 13.885 18.335 1.00 92.06 213 ALA A CA 1
ATOM 1707 C C . ALA A 1 213 ? -2.104 14.138 17.456 1.00 92.06 213 ALA A C 1
ATOM 1709 O O . ALA A 1 213 ? -1.626 13.231 16.777 1.00 92.06 213 ALA A O 1
ATOM 1710 N N . LYS A 1 214 ? -1.541 15.353 17.503 1.00 86.19 214 LYS A N 1
ATOM 1711 C CA . LYS A 1 214 ? -0.398 15.747 16.653 1.00 86.19 214 LYS A CA 1
ATOM 1712 C C . LYS A 1 214 ? 0.829 14.841 16.796 1.00 86.19 214 LYS A C 1
ATOM 1714 O O . LYS A 1 214 ? 1.639 14.771 15.881 1.00 86.19 214 LYS A O 1
ATOM 1719 N N . ASN A 1 215 ? 0.983 14.196 17.947 1.00 88.56 215 ASN A N 1
ATOM 1720 C CA . ASN A 1 215 ? 2.071 13.282 18.283 1.00 88.56 215 ASN A CA 1
ATOM 1721 C C . ASN A 1 215 ? 1.638 11.806 18.275 1.00 88.56 215 ASN A C 1
ATOM 1723 O O . ASN A 1 215 ? 2.362 10.964 18.807 1.00 88.56 215 ASN A O 1
ATOM 1727 N N . PHE A 1 216 ? 0.464 11.488 17.721 1.00 93.12 216 PHE A N 1
ATOM 1728 C CA . PHE A 1 216 ? 0.020 10.109 17.585 1.00 93.12 216 PHE A CA 1
ATOM 1729 C C . PHE A 1 216 ? 1.049 9.303 16.787 1.00 93.12 216 PHE A C 1
ATOM 1731 O O . PHE A 1 216 ? 1.496 9.726 15.724 1.00 93.12 216 PHE A O 1
ATOM 1738 N N . THR A 1 217 ? 1.391 8.123 17.299 1.00 93.94 217 THR A N 1
ATOM 1739 C CA . THR A 1 217 ? 2.216 7.138 16.594 1.00 93.94 217 THR A CA 1
ATOM 1740 C C . THR A 1 217 ? 1.658 5.749 16.848 1.00 93.94 217 THR A C 1
ATOM 1742 O O . THR A 1 217 ? 1.177 5.452 17.950 1.00 93.94 217 THR A O 1
ATOM 1745 N N . LEU A 1 218 ? 1.798 4.852 15.870 1.00 94.81 218 LEU A N 1
ATOM 1746 C CA . LEU A 1 218 ? 1.442 3.446 16.086 1.00 94.81 218 LEU A CA 1
ATOM 1747 C C . LEU A 1 218 ? 2.276 2.819 17.207 1.00 94.81 218 LEU A C 1
ATOM 1749 O O . LEU A 1 218 ? 1.770 2.013 17.985 1.00 94.81 218 LEU A O 1
ATOM 1753 N N . LYS A 1 219 ? 3.533 3.242 17.361 1.00 93.38 219 LYS A N 1
ATOM 1754 C CA . LYS A 1 219 ? 4.408 2.783 18.443 1.00 93.38 219 LYS A CA 1
ATOM 1755 C C . LYS A 1 219 ? 3.828 3.072 19.827 1.00 93.38 219 LYS A C 1
ATOM 1757 O O . LYS A 1 219 ? 3.862 2.196 20.693 1.00 93.38 219 LYS A O 1
ATOM 1762 N N . GLN A 1 220 ? 3.323 4.285 20.052 1.00 92.44 220 GLN A N 1
ATOM 1763 C CA . GLN A 1 220 ? 2.677 4.646 21.314 1.00 92.44 220 GLN A CA 1
ATOM 1764 C C . GLN A 1 220 ? 1.372 3.867 21.497 1.00 92.44 220 GLN A C 1
ATOM 1766 O O . GLN A 1 220 ? 1.186 3.243 22.540 1.00 92.44 220 GLN A O 1
ATOM 1771 N N . PHE A 1 221 ? 0.534 3.819 20.460 1.00 92.81 221 PHE A N 1
ATOM 1772 C CA . PHE A 1 221 ? -0.719 3.066 20.473 1.00 92.81 221 PHE A CA 1
ATOM 1773 C C . PHE A 1 221 ? -0.511 1.601 20.895 1.00 92.81 221 PHE A C 1
ATOM 1775 O O . PHE A 1 221 ? -1.194 1.100 21.787 1.00 92.81 221 PHE A O 1
ATOM 1782 N N . ARG A 1 222 ? 0.501 0.917 20.343 1.00 92.88 222 ARG A N 1
ATOM 1783 C CA . ARG A 1 222 ? 0.824 -0.473 20.712 1.00 92.88 222 ARG A CA 1
ATOM 1784 C C . ARG A 1 222 ? 1.223 -0.625 22.178 1.00 92.88 222 ARG A C 1
ATOM 1786 O O . ARG A 1 222 ? 0.831 -1.604 22.810 1.00 92.88 222 ARG A O 1
ATOM 1793 N N . LYS A 1 223 ? 1.997 0.320 22.726 1.00 91.25 223 LYS A N 1
ATOM 1794 C CA . LYS A 1 223 ? 2.383 0.302 24.147 1.00 91.25 223 LYS A CA 1
ATOM 1795 C C . LYS A 1 223 ? 1.164 0.435 25.056 1.00 91.25 223 LYS A C 1
ATOM 1797 O O . LYS A 1 223 ? 1.057 -0.306 26.028 1.00 91.25 223 LYS A O 1
ATOM 1802 N N . GLU A 1 224 ? 0.247 1.338 24.721 1.00 89.94 224 GLU A N 1
ATOM 1803 C CA . GLU A 1 224 ? -0.996 1.540 25.471 1.00 89.94 224 GLU A CA 1
ATOM 1804 C C . GLU A 1 224 ? -1.876 0.285 25.448 1.00 89.94 224 GLU A C 1
ATOM 1806 O O . GLU A 1 224 ? -2.356 -0.152 26.494 1.00 89.94 224 GLU A O 1
ATOM 1811 N N . MET A 1 225 ? -2.026 -0.348 24.280 1.00 87.31 225 MET A N 1
ATOM 1812 C CA . MET A 1 225 ? -2.808 -1.580 24.146 1.00 87.31 225 MET A CA 1
ATOM 1813 C C . MET A 1 225 ? -2.190 -2.759 24.908 1.00 87.31 225 MET A C 1
ATOM 1815 O O . MET A 1 225 ? -2.909 -3.512 25.565 1.00 87.31 225 MET A O 1
ATOM 1819 N N . ALA A 1 226 ? -0.861 -2.896 24.888 1.00 86.19 226 ALA A N 1
ATOM 1820 C CA . ALA A 1 226 ? -0.164 -3.924 25.658 1.00 86.19 226 ALA A CA 1
ATOM 1821 C C . ALA A 1 226 ? -0.317 -3.719 27.177 1.00 86.19 226 ALA A C 1
ATOM 1823 O O . ALA A 1 226 ? -0.554 -4.681 27.908 1.00 86.19 226 ALA A O 1
ATOM 1824 N N . ALA A 1 227 ? -0.230 -2.473 27.653 1.00 87.44 227 ALA A N 1
ATOM 1825 C CA . ALA A 1 227 ? -0.427 -2.145 29.064 1.00 87.44 227 ALA A CA 1
ATOM 1826 C C . ALA A 1 227 ? -1.868 -2.423 29.525 1.00 87.44 227 ALA A C 1
ATOM 1828 O O . ALA A 1 227 ? -2.067 -2.988 30.600 1.00 87.44 227 ALA A O 1
ATOM 1829 N N . ALA A 1 228 ? -2.867 -2.093 28.701 1.00 82.94 228 ALA A N 1
ATOM 1830 C CA . ALA A 1 228 ? -4.269 -2.393 28.988 1.00 82.94 228 ALA A CA 1
ATOM 1831 C C . ALA A 1 228 ? -4.533 -3.908 29.061 1.00 82.94 228 ALA A C 1
ATOM 1833 O O . ALA A 1 228 ? -5.221 -4.375 29.969 1.00 82.94 228 ALA A O 1
ATOM 1834 N N . ALA A 1 229 ? -3.936 -4.691 28.155 1.00 79.56 229 ALA A N 1
ATOM 1835 C CA . ALA A 1 229 ? -4.038 -6.149 28.181 1.00 79.56 229 ALA A CA 1
ATOM 1836 C C . ALA A 1 229 ? -3.395 -6.757 29.442 1.00 79.56 229 ALA A C 1
ATOM 1838 O O . ALA A 1 229 ? -3.975 -7.654 30.050 1.00 79.56 229 ALA A O 1
ATOM 1839 N N . ALA A 1 230 ? -2.237 -6.241 29.872 1.00 77.75 230 ALA A N 1
ATOM 1840 C CA . ALA A 1 230 ? -1.562 -6.682 31.093 1.00 77.75 230 ALA A CA 1
ATOM 1841 C C . ALA A 1 230 ? -2.319 -6.280 32.374 1.00 77.75 230 ALA A C 1
ATOM 1843 O O . ALA A 1 230 ? -2.402 -7.068 33.312 1.00 77.75 230 ALA A O 1
ATOM 1844 N N . GLY A 1 231 ? -2.917 -5.084 32.411 1.00 70.31 231 GLY A N 1
ATOM 1845 C CA . GLY A 1 231 ? -3.719 -4.613 33.547 1.00 70.31 231 GLY A CA 1
ATOM 1846 C C . GLY A 1 231 ? -5.003 -5.420 33.776 1.00 70.31 231 GLY A C 1
ATOM 1847 O O . GLY A 1 231 ? -5.439 -5.563 34.919 1.00 70.31 231 GLY A O 1
ATOM 1848 N N . ASN A 1 232 ? -5.567 -6.001 32.711 1.00 61.66 232 ASN A N 1
ATOM 1849 C CA . ASN A 1 232 ? -6.721 -6.900 32.782 1.00 61.66 232 ASN A CA 1
ATOM 1850 C C . ASN A 1 232 ? -6.358 -8.334 33.227 1.00 61.66 232 ASN A C 1
ATOM 1852 O O . ASN A 1 232 ? -7.250 -9.090 33.602 1.00 61.66 232 ASN A O 1
ATOM 1856 N N . MET A 1 233 ? -5.071 -8.706 33.248 1.00 55.50 233 MET A N 1
ATOM 1857 C CA . MET A 1 233 ? -4.566 -9.978 33.791 1.00 55.50 233 MET A CA 1
ATOM 1858 C C . MET A 1 233 ? -4.082 -9.814 35.244 1.00 55.50 233 MET A C 1
ATOM 1860 O O . MET A 1 233 ? -2.928 -10.106 35.563 1.00 55.50 233 MET A O 1
ATOM 1864 N N . ARG A 1 234 ? -4.935 -9.327 36.159 1.00 44.25 234 ARG A N 1
ATOM 1865 C CA . ARG A 1 234 ? -4.599 -9.366 37.597 1.00 44.25 234 ARG A CA 1
ATOM 1866 C C . ARG A 1 234 ? -4.409 -10.828 38.048 1.00 44.25 234 ARG A C 1
ATOM 1868 O O . ARG A 1 234 ? -5.207 -11.676 37.648 1.00 44.25 234 ARG A O 1
ATOM 1875 N N . PRO A 1 235 ? -3.391 -11.138 38.876 1.00 47.78 235 PRO A N 1
ATOM 1876 C CA . PRO A 1 235 ? -3.198 -12.486 39.404 1.00 47.78 235 PRO A CA 1
ATOM 1877 C C . PRO A 1 235 ? -4.413 -12.907 40.249 1.00 47.78 235 PRO A C 1
ATOM 1879 O O . PRO A 1 235 ? -5.077 -12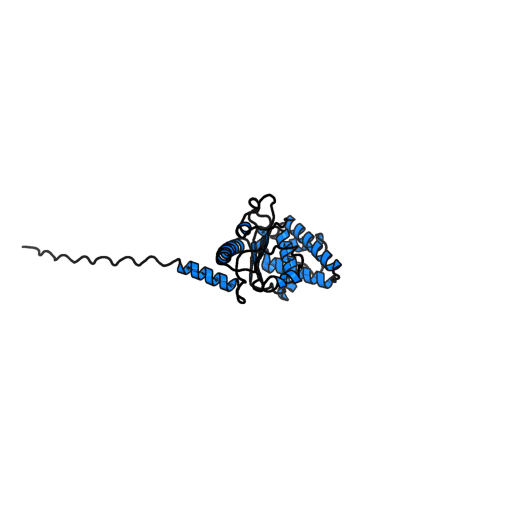.032 40.818 1.00 47.78 235 PRO A O 1
ATOM 1882 N N . PRO A 1 236 ? -4.712 -14.218 40.355 1.00 48.72 236 PRO A N 1
ATOM 1883 C CA . PRO A 1 236 ? -5.768 -14.688 41.239 1.00 48.72 236 PRO A CA 1
ATOM 1884 C C . PRO A 1 236 ? -5.495 -14.167 42.652 1.00 48.72 236 PRO A C 1
ATOM 1886 O O . PRO A 1 236 ? -4.359 -14.206 43.133 1.00 48.72 236 PRO A O 1
ATOM 1889 N N . SER A 1 237 ? -6.536 -13.630 43.286 1.00 54.47 237 SER A N 1
ATOM 1890 C CA . SER A 1 237 ? -6.520 -13.214 44.685 1.00 54.47 237 SER A CA 1
ATOM 1891 C C . SER A 1 237 ? -5.878 -14.313 45.534 1.00 54.47 237 SER A C 1
ATOM 1893 O O . SER A 1 237 ? -6.208 -15.490 45.379 1.00 54.47 237 SER A O 1
ATOM 1895 N N . GLN A 1 238 ? -4.931 -13.925 46.397 1.00 55.34 238 GLN A N 1
ATOM 1896 C CA . GLN A 1 238 ? -4.241 -14.845 47.303 1.00 55.34 238 GLN A CA 1
ATOM 1897 C C . GLN A 1 238 ? -5.258 -15.770 47.993 1.00 55.34 238 GLN A C 1
ATOM 1899 O O . GLN A 1 238 ? -6.287 -15.276 48.469 1.00 55.34 238 GLN A O 1
ATOM 1904 N N . PRO A 1 239 ? -5.006 -17.091 48.056 1.00 52.44 239 PRO A N 1
ATOM 1905 C CA . PRO A 1 239 ? -5.903 -17.993 48.757 1.00 52.44 239 PRO A CA 1
ATOM 1906 C C . PRO A 1 239 ? -5.978 -17.572 50.226 1.00 52.44 239 PRO A C 1
ATOM 1908 O O . PRO A 1 239 ? -4.955 -17.296 50.855 1.00 52.44 239 PRO A O 1
ATOM 1911 N N . ALA A 1 240 ? -7.206 -17.489 50.743 1.00 55.91 240 ALA A N 1
ATOM 1912 C CA . ALA A 1 240 ? -7.485 -17.083 52.113 1.00 55.91 240 ALA A CA 1
ATOM 1913 C C . ALA A 1 240 ? -6.610 -17.870 53.111 1.00 55.91 240 ALA A C 1
ATOM 1915 O O . ALA A 1 240 ? -6.414 -19.079 52.924 1.00 55.91 240 ALA A O 1
ATOM 1916 N N . PRO A 1 241 ? -6.079 -17.220 54.165 1.00 54.03 241 PRO A N 1
ATOM 1917 C CA . PRO A 1 241 ? -5.269 -17.906 55.160 1.00 54.03 241 PRO A CA 1
ATOM 1918 C C . PRO A 1 241 ? -6.084 -19.043 55.785 1.00 54.03 241 PRO A C 1
ATOM 1920 O O . PRO A 1 241 ? -7.220 -18.849 56.221 1.00 54.03 241 PRO A O 1
ATOM 1923 N N . ARG A 1 242 ? -5.508 -20.253 55.780 1.00 54.66 242 ARG A N 1
ATOM 1924 C CA . ARG A 1 242 ? -6.141 -21.441 56.363 1.00 54.66 242 ARG A CA 1
ATOM 1925 C C . ARG A 1 242 ? -6.413 -21.193 57.852 1.00 54.66 242 ARG A C 1
ATOM 1927 O O . ARG A 1 242 ? -5.522 -20.686 58.536 1.00 54.66 242 ARG A O 1
ATOM 1934 N N . PRO A 1 243 ? -7.594 -21.571 58.372 1.00 48.59 243 PRO A N 1
ATOM 1935 C CA . PRO A 1 243 ? -7.865 -21.462 59.795 1.00 48.59 243 PRO A CA 1
ATOM 1936 C C . PRO A 1 243 ? -6.896 -22.362 60.565 1.00 48.59 243 PRO A C 1
ATOM 1938 O O . PRO A 1 243 ? -6.741 -23.546 60.261 1.00 48.59 243 PRO A O 1
ATOM 1941 N N . VAL A 1 244 ? -6.216 -21.770 61.545 1.00 53.12 244 VAL A N 1
ATOM 1942 C CA . VAL A 1 244 ? -5.314 -22.466 62.462 1.00 53.12 244 VAL A CA 1
ATOM 1943 C C . VAL A 1 244 ? -6.175 -23.367 63.345 1.00 53.12 244 VAL A C 1
ATOM 1945 O O . VAL A 1 244 ? -6.897 -22.885 64.214 1.00 53.12 244 VAL A O 1
ATOM 1948 N N . THR A 1 245 ? -6.144 -24.675 63.102 1.00 49.28 245 THR A N 1
ATOM 1949 C CA . THR A 1 245 ? -6.769 -25.660 63.989 1.00 49.28 245 THR A CA 1
ATOM 1950 C C . THR A 1 245 ? -5.999 -25.706 65.302 1.00 49.28 245 THR A C 1
ATOM 1952 O O . THR A 1 245 ? -4.830 -26.090 65.339 1.00 49.28 245 THR A O 1
ATOM 1955 N N . SER A 1 246 ? -6.669 -25.294 66.373 1.00 51.78 246 SER A N 1
ATOM 1956 C CA . SER A 1 246 ? -6.234 -25.402 67.761 1.00 51.78 246 SER A CA 1
ATOM 1957 C C . SER A 1 246 ? -5.883 -26.852 68.112 1.00 51.78 246 SER A C 1
ATOM 1959 O O . SER A 1 246 ? -6.668 -27.772 67.889 1.00 51.78 246 SER A O 1
ATOM 1961 N N . ALA A 1 247 ? -4.683 -27.048 68.660 1.00 50.41 247 ALA A N 1
ATOM 1962 C CA . ALA A 1 247 ? -4.198 -28.337 69.133 1.00 50.41 247 ALA A CA 1
ATOM 1963 C C . ALA A 1 247 ? -5.077 -28.870 70.279 1.00 50.41 247 ALA A C 1
ATOM 1965 O O . ALA A 1 247 ? -5.309 -28.176 71.270 1.00 50.41 247 ALA A O 1
ATOM 1966 N N . GLN A 1 248 ? -5.553 -30.110 70.148 1.00 51.91 248 GLN A N 1
ATOM 1967 C CA . GLN A 1 248 ? -6.186 -30.849 71.242 1.00 51.91 248 GLN A CA 1
ATOM 1968 C C . GLN A 1 248 ? -5.139 -31.258 72.296 1.00 51.91 248 GLN A C 1
ATOM 1970 O O . GLN A 1 248 ? -4.013 -31.605 71.928 1.00 51.91 248 GLN A O 1
ATOM 1975 N N . PRO A 1 249 ? -5.485 -31.261 73.596 1.00 49.25 249 PRO A N 1
ATOM 1976 C CA . PRO A 1 249 ? -4.556 -31.637 74.653 1.00 49.25 249 PRO A CA 1
ATOM 1977 C C . PRO A 1 249 ? -4.347 -33.160 74.705 1.00 49.25 249 PRO A C 1
ATOM 1979 O O . PRO A 1 249 ? -5.290 -33.942 74.569 1.00 49.25 249 PRO A O 1
ATOM 1982 N N . MET A 1 250 ? -3.091 -33.569 74.910 1.00 47.41 250 MET A N 1
ATOM 1983 C CA . MET A 1 250 ? -2.668 -34.967 75.041 1.00 47.41 250 MET A CA 1
ATOM 1984 C C . MET A 1 250 ? -3.396 -35.673 76.193 1.00 47.41 250 MET A C 1
ATOM 1986 O O . MET A 1 250 ? -3.415 -35.184 77.323 1.00 47.41 250 MET A O 1
ATOM 1990 N N . ARG A 1 251 ? -3.934 -36.868 75.921 1.00 51.22 251 ARG A N 1
ATOM 1991 C CA . ARG A 1 251 ? -4.361 -37.815 76.958 1.00 51.22 251 ARG A CA 1
ATOM 1992 C C . ARG A 1 251 ? -3.133 -38.417 77.643 1.00 51.22 251 ARG A C 1
ATOM 1994 O O . ARG A 1 251 ? -2.261 -38.965 76.974 1.00 51.22 251 ARG A O 1
ATOM 2001 N N . GLN A 1 252 ? -3.107 -38.336 78.970 1.00 51.59 252 GLN A N 1
ATOM 2002 C CA . GLN A 1 252 ? -2.201 -39.107 79.821 1.00 51.59 252 GLN A CA 1
ATOM 2003 C C . GLN A 1 252 ? -2.546 -40.606 79.751 1.00 51.59 252 GLN A C 1
ATOM 2005 O O . GLN A 1 252 ? -3.733 -40.939 79.671 1.00 51.59 252 GLN A O 1
ATOM 2010 N N . PRO A 1 253 ? -1.557 -41.511 79.819 1.00 48.72 253 PRO A N 1
ATOM 2011 C CA . PRO A 1 253 ? -1.812 -42.920 80.063 1.00 48.72 253 PRO A CA 1
ATOM 2012 C C . PRO A 1 253 ? -1.936 -43.182 81.573 1.00 48.72 253 PRO A C 1
ATOM 2014 O O . PRO A 1 253 ? -1.260 -42.550 82.384 1.00 48.72 253 PRO A O 1
ATOM 2017 N N . ALA A 1 254 ? -2.803 -44.121 81.936 1.00 46.59 254 ALA A N 1
ATOM 2018 C CA . ALA A 1 254 ? -2.975 -44.652 83.286 1.00 46.59 254 ALA A CA 1
ATOM 2019 C C . ALA A 1 254 ? -2.932 -46.187 83.229 1.00 46.59 254 ALA A C 1
ATOM 2021 O O . ALA A 1 254 ? -3.259 -46.742 82.176 1.00 46.59 254 ALA A O 1
ATOM 2022 N N . PRO A 1 255 ? -2.791 -46.833 84.394 1.00 54.41 255 PRO A N 1
ATOM 2023 C CA . PRO A 1 255 ? -1.547 -47.132 85.104 1.00 54.41 255 PRO A CA 1
ATOM 2024 C C . PRO A 1 255 ? -0.789 -48.352 84.548 1.00 54.41 255 PRO A C 1
ATOM 2026 O O . PRO A 1 255 ? -1.406 -49.189 83.852 1.00 54.41 255 PRO A O 1
#

Sequence (255 aa):
MANRINASNLSDLLLPMRQRGNAPGVYFVRLCQWSPEIKDFLWRYHEAARAKGVIIEGQIGNPDERQLSYLTEMLGSAFEPNPAFITQALQKWMPRMSQANRVSFAEAMCTQMDELKRKGKTDSIIRNIYMKMMCWLYYKFERLMPFLGDDNPPRILYECNAVTAHELILLRILSMMGTDILLLEPQGDAAYLKQDAASAWSQLLSVQGMPFAKNFTLKQFRKEMAAAAAGNMRPPSQPAPRPVTSAQPMRQPAP